Protein AF-A0AAN6S635-F1 (afdb_monomer_lite)

Secondary structure (DSSP, 8-state):
---PPP-------EEEEEETTEEEEEEPPTTSHHHHHHHHHHHHHHHHHTSHHHHHHHHHHHHHHHHHHTTTGGG----TTS------------HHHHHHHHHHHHHHHHS--HHHHHHHHHHHHHHHHHHHHHHHHHHHHHHHT-SS-PEEGGG--S-GGGS-B-TTSPBEE-HHHHHHHHHTSSEEEEE--TT-TTGGG---EEEEE-TTS-EEEPPHHHHHHHHHHHHTSPPP--TTSS-SS------------------

Radius of gyration: 24.34 Å; chains: 1; bounding box: 64×46×93 Å

Structure (mmCIF, N/CA/C/O backbone):
data_AF-A0AAN6S635-F1
#
_entry.id   AF-A0AAN6S635-F1
#
loop_
_atom_site.group_PDB
_atom_site.id
_atom_site.type_symbol
_atom_site.label_atom_id
_atom_site.label_alt_id
_atom_site.label_comp_id
_atom_site.label_asym_id
_atom_site.label_entity_id
_atom_site.label_seq_id
_atom_site.pdbx_PDB_ins_code
_atom_site.Cartn_x
_atom_site.Cartn_y
_atom_site.Cartn_z
_atom_site.occupancy
_atom_site.B_iso_or_equiv
_atom_site.auth_seq_id
_atom_site.auth_comp_id
_atom_site.auth_asym_id
_atom_site.auth_atom_id
_atom_site.pdbx_PDB_model_num
ATOM 1 N N . MET A 1 1 ? 42.269 -1.632 3.136 1.00 49.47 1 MET A N 1
ATOM 2 C CA . MET A 1 1 ? 40.878 -1.210 2.873 1.00 49.47 1 MET A CA 1
ATOM 3 C C . MET A 1 1 ? 40.157 -1.283 4.200 1.00 49.47 1 MET A C 1
ATOM 5 O O . MET A 1 1 ? 40.178 -2.349 4.794 1.00 49.47 1 MET A O 1
ATOM 9 N N . ALA A 1 2 ? 39.680 -0.157 4.728 1.00 52.22 2 ALA A N 1
ATOM 10 C CA . ALA A 1 2 ? 38.893 -0.162 5.958 1.00 52.22 2 ALA A CA 1
ATOM 11 C C . ALA A 1 2 ? 37.490 -0.691 5.633 1.00 52.22 2 ALA A C 1
ATOM 13 O O . ALA A 1 2 ? 36.913 -0.252 4.636 1.00 52.22 2 ALA A O 1
ATOM 14 N N . ASP A 1 3 ? 36.983 -1.625 6.440 1.00 64.88 3 ASP A N 1
ATOM 15 C CA . ASP A 1 3 ? 35.605 -2.111 6.356 1.00 64.88 3 ASP A CA 1
ATOM 16 C C . ASP A 1 3 ? 34.657 -0.922 6.530 1.00 64.88 3 ASP A C 1
ATOM 18 O O . ASP A 1 3 ? 34.514 -0.364 7.619 1.00 64.88 3 ASP A O 1
ATOM 22 N N . GLN A 1 4 ? 34.043 -0.492 5.430 1.00 56.53 4 GLN A N 1
ATOM 23 C CA . GLN A 1 4 ? 32.897 0.401 5.496 1.00 56.53 4 GLN A CA 1
ATOM 24 C C . GLN A 1 4 ? 31.772 -0.378 6.192 1.00 56.53 4 GLN A C 1
ATOM 26 O O . GLN A 1 4 ? 31.498 -1.512 5.787 1.00 56.53 4 GLN A O 1
ATOM 31 N N . PRO A 1 5 ? 31.139 0.176 7.241 1.00 58.59 5 PRO A N 1
ATOM 32 C CA . PRO A 1 5 ? 30.013 -0.488 7.874 1.00 58.59 5 PRO A CA 1
ATOM 33 C C . PRO A 1 5 ? 28.932 -0.757 6.817 1.00 58.59 5 PRO A C 1
ATOM 35 O O . PRO A 1 5 ? 28.751 0.066 5.911 1.00 58.59 5 PRO A O 1
ATOM 38 N N . PRO A 1 6 ? 28.223 -1.897 6.897 1.00 58.31 6 PRO A N 1
ATOM 39 C CA . PRO A 1 6 ? 27.146 -2.189 5.965 1.00 58.31 6 PRO A CA 1
ATOM 40 C C . PRO A 1 6 ? 26.155 -1.023 5.960 1.00 58.31 6 PRO A C 1
ATOM 42 O O . PRO A 1 6 ? 25.827 -0.471 7.011 1.00 58.31 6 PRO A O 1
ATOM 45 N N . CYS A 1 7 ? 25.700 -0.629 4.771 1.00 53.16 7 CYS A N 1
ATOM 46 C CA . CYS A 1 7 ? 24.654 0.373 4.635 1.00 53.16 7 CYS A CA 1
ATOM 47 C C . CYS A 1 7 ? 23.375 -0.197 5.262 1.00 53.16 7 CYS A C 1
ATOM 49 O O . CYS A 1 7 ? 22.729 -1.070 4.686 1.00 53.16 7 CYS A O 1
ATOM 51 N N . VAL A 1 8 ? 23.057 0.237 6.482 1.00 60.75 8 VAL A N 1
ATOM 52 C CA . VAL A 1 8 ? 21.830 -0.161 7.173 1.00 60.75 8 VAL A CA 1
ATOM 53 C C . VAL A 1 8 ? 20.724 0.786 6.732 1.00 60.75 8 VAL A C 1
ATOM 55 O O . VAL A 1 8 ? 20.832 2.000 6.916 1.00 60.75 8 VAL A O 1
ATOM 58 N N . LEU A 1 9 ? 19.650 0.233 6.168 1.00 63.16 9 LEU A N 1
ATOM 59 C CA . LEU A 1 9 ? 18.423 0.983 5.932 1.00 63.16 9 LEU A CA 1
ATOM 60 C C . LEU A 1 9 ? 17.855 1.412 7.291 1.00 63.16 9 LEU A C 1
ATOM 62 O O . LEU A 1 9 ? 17.362 0.587 8.057 1.00 63.16 9 LEU A O 1
ATOM 66 N N . SER A 1 10 ? 17.954 2.703 7.601 1.00 69.88 10 SER A N 1
ATOM 67 C CA . SER A 1 10 ? 17.335 3.287 8.788 1.00 69.88 10 SER A CA 1
ATOM 68 C C . SER A 1 10 ? 15.983 3.868 8.404 1.00 69.88 10 SER A C 1
ATOM 70 O O . SER A 1 10 ? 15.902 4.771 7.569 1.00 69.88 10 SER A O 1
ATOM 72 N N . LEU A 1 11 ? 14.920 3.349 9.010 1.00 73.50 11 LEU A N 1
ATOM 73 C CA . LEU A 1 11 ? 13.580 3.890 8.860 1.00 73.50 11 LEU A CA 1
ATOM 74 C C . LEU A 1 11 ? 13.283 4.832 10.030 1.00 73.50 11 LEU A C 1
ATOM 76 O O . LEU A 1 11 ? 13.241 4.412 11.186 1.00 73.50 11 LEU A O 1
ATOM 80 N N . GLN A 1 12 ? 13.011 6.097 9.718 1.00 84.62 12 GLN A N 1
ATOM 81 C CA . GLN A 1 12 ? 12.527 7.072 10.688 1.00 84.62 12 GLN A CA 1
ATOM 82 C C . GLN A 1 12 ? 11.070 7.420 10.390 1.00 84.62 12 GLN A C 1
ATOM 84 O O . GLN A 1 12 ? 10.751 7.900 9.304 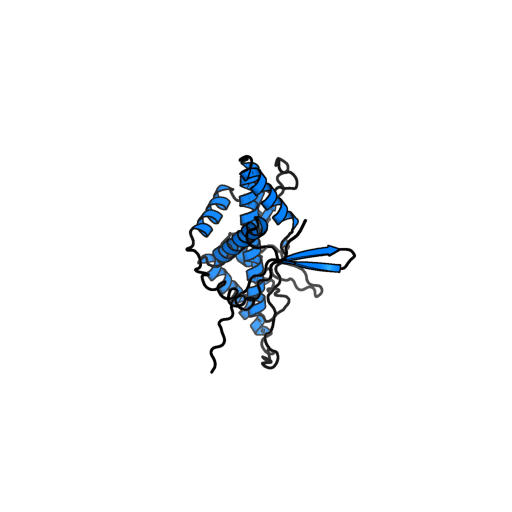1.00 84.62 12 GLN A O 1
ATOM 89 N N . LEU A 1 13 ? 10.192 7.210 11.372 1.00 85.25 13 LEU A N 1
ATOM 90 C CA . LEU A 1 13 ? 8.799 7.631 11.291 1.00 85.25 13 LEU A CA 1
ATOM 91 C C . LEU A 1 13 ? 8.637 9.014 11.923 1.00 85.25 13 LEU A C 1
ATOM 93 O O . LEU A 1 13 ? 8.965 9.208 13.096 1.00 85.25 13 LEU A O 1
ATOM 97 N N . SER A 1 14 ? 8.092 9.953 11.159 1.00 89.06 14 SER A N 1
ATOM 98 C CA . SER A 1 14 ? 7.836 11.320 11.604 1.00 89.06 14 SER A CA 1
ATOM 99 C C . SER A 1 14 ? 6.483 11.807 11.095 1.00 89.06 14 SER A C 1
ATOM 101 O O . SER A 1 14 ? 5.979 11.318 10.087 1.00 89.06 14 SER A O 1
ATOM 103 N N . GLU A 1 15 ? 5.912 12.785 11.785 1.00 88.12 15 GLU A N 1
ATOM 104 C CA . GLU A 1 15 ? 4.722 13.513 11.357 1.00 88.12 15 GLU A CA 1
ATOM 105 C C . GLU A 1 15 ? 5.096 14.902 10.878 1.00 88.12 15 GLU A C 1
ATOM 107 O O . GLU A 1 15 ? 5.871 15.599 11.535 1.00 88.12 15 GLU A O 1
ATOM 112 N N . GLU A 1 16 ? 4.499 15.297 9.762 1.00 88.44 16 GLU A N 1
ATOM 113 C CA . GLU A 1 16 ? 4.618 16.635 9.211 1.00 88.44 16 GLU A CA 1
ATOM 114 C C . GLU A 1 16 ? 3.381 17.462 9.580 1.00 88.44 16 GLU A C 1
ATOM 116 O O . GLU A 1 16 ? 2.249 17.036 9.356 1.00 88.44 16 GLU A O 1
ATOM 121 N N . HIS A 1 17 ? 3.603 18.643 10.153 1.00 87.44 17 HIS A N 1
ATOM 122 C CA . HIS A 1 17 ? 2.559 19.572 10.582 1.00 87.44 17 HIS A CA 1
ATOM 123 C C . HIS A 1 17 ? 2.813 20.940 9.954 1.00 87.44 17 HIS A C 1
ATOM 125 O O . HIS A 1 17 ? 3.899 21.490 10.128 1.00 87.44 17 HIS A O 1
ATOM 131 N N . THR A 1 18 ? 1.827 21.523 9.273 1.00 90.25 18 THR A N 1
ATOM 132 C CA . THR A 1 18 ? 1.936 22.888 8.732 1.00 90.25 18 THR A CA 1
ATOM 133 C C . THR A 1 18 ? 1.110 23.857 9.572 1.00 90.25 18 THR A C 1
ATOM 135 O O . THR A 1 18 ? -0.113 23.745 9.627 1.00 90.25 18 THR A O 1
ATOM 138 N N . ILE A 1 19 ? 1.773 24.819 10.216 1.00 91.56 19 ILE A N 1
ATOM 139 C CA . ILE A 1 19 ? 1.155 25.861 11.051 1.00 91.56 19 ILE A CA 1
ATOM 140 C C . ILE A 1 19 ? 1.646 27.211 10.533 1.00 91.56 19 ILE A C 1
ATOM 142 O O . ILE A 1 19 ? 2.851 27.423 10.425 1.00 91.56 19 ILE A O 1
ATOM 146 N N . ASP A 1 20 ? 0.723 28.099 10.157 1.00 93.50 20 ASP A N 1
ATOM 147 C CA . ASP A 1 20 ? 1.028 29.438 9.624 1.00 93.50 20 ASP A CA 1
ATOM 148 C C . ASP A 1 20 ? 2.025 29.434 8.445 1.00 93.50 20 ASP A C 1
ATOM 150 O O . ASP A 1 20 ? 2.885 30.302 8.309 1.00 93.50 20 ASP A O 1
ATOM 154 N N . GLY A 1 21 ? 1.926 28.417 7.581 1.00 91.75 21 GLY A N 1
ATOM 155 C CA . GLY A 1 21 ? 2.810 28.236 6.425 1.00 91.75 21 GLY A CA 1
ATOM 156 C C . GLY A 1 21 ? 4.202 27.683 6.758 1.00 91.75 21 GLY A C 1
ATOM 157 O O . GLY A 1 21 ? 5.014 27.522 5.850 1.00 91.75 21 GLY A O 1
ATOM 158 N N . GLN A 1 22 ? 4.485 27.364 8.024 1.00 90.50 22 GLN A N 1
ATOM 159 C CA . GLN A 1 22 ? 5.715 26.695 8.445 1.00 90.50 22 GLN A CA 1
ATOM 160 C C . GLN A 1 22 ? 5.480 25.206 8.682 1.00 90.50 22 GLN A C 1
ATOM 162 O O . GLN A 1 22 ? 4.547 24.818 9.385 1.00 90.50 22 GLN A O 1
ATOM 167 N N . THR A 1 23 ? 6.362 24.381 8.120 1.00 89.56 23 THR A N 1
ATOM 168 C CA . THR A 1 23 ? 6.341 22.927 8.278 1.00 89.56 23 THR A CA 1
ATOM 169 C C . THR A 1 23 ? 7.234 22.484 9.435 1.00 89.56 23 THR A C 1
ATOM 171 O O . THR A 1 23 ? 8.425 22.793 9.472 1.00 89.56 23 THR A O 1
ATOM 174 N N . TRP A 1 24 ? 6.665 21.694 10.339 1.00 90.81 24 TRP A N 1
ATOM 175 C CA . TRP A 1 24 ? 7.324 21.081 11.486 1.00 90.81 24 TRP A CA 1
ATOM 176 C C . TRP A 1 24 ? 7.323 19.565 11.330 1.00 90.81 24 TRP A C 1
ATOM 178 O O . TRP A 1 24 ? 6.300 18.981 10.984 1.00 90.81 24 TRP A O 1
ATOM 188 N N . VAL A 1 25 ? 8.454 18.923 11.625 1.00 88.88 25 VAL A N 1
ATOM 189 C CA . VAL A 1 25 ? 8.591 17.463 11.567 1.00 88.88 25 VAL A CA 1
ATOM 190 C C . VAL A 1 25 ? 8.846 16.931 12.970 1.00 88.88 25 VAL A C 1
ATOM 192 O O . VAL A 1 25 ? 9.868 17.248 13.578 1.00 88.88 25 VAL A O 1
ATOM 195 N N . THR A 1 26 ? 7.926 16.116 13.484 1.00 91.50 26 THR A N 1
ATOM 196 C CA . THR A 1 26 ? 8.028 15.531 14.829 1.00 91.50 26 THR A CA 1
ATOM 197 C C . THR A 1 26 ? 8.194 14.017 14.730 1.00 91.50 26 THR A C 1
ATOM 199 O O . THR A 1 26 ? 7.338 13.366 14.132 1.00 91.50 26 THR A O 1
ATOM 202 N N . PRO A 1 27 ? 9.249 13.415 15.312 1.00 92.00 27 PRO A N 1
ATOM 203 C CA . PRO A 1 27 ? 9.388 11.963 15.341 1.00 92.00 27 PRO A CA 1
ATOM 204 C C . PRO A 1 27 ? 8.197 11.300 16.037 1.00 92.00 27 PRO A C 1
ATOM 206 O O . PRO A 1 27 ? 7.799 11.706 17.133 1.00 92.00 27 PRO A O 1
ATOM 209 N N . VAL A 1 28 ? 7.654 10.239 15.442 1.00 89.56 28 VAL A N 1
ATOM 210 C CA . VAL A 1 28 ? 6.610 9.444 16.093 1.00 89.56 28 VAL A CA 1
ATOM 211 C C . VAL A 1 28 ? 7.249 8.631 17.210 1.00 89.56 28 VAL A C 1
ATOM 213 O O . VAL A 1 28 ? 8.162 7.834 16.992 1.00 89.56 28 VAL A O 1
ATOM 216 N N . LYS A 1 29 ? 6.754 8.819 18.435 1.00 91.81 29 LYS A N 1
ATOM 217 C CA . LYS A 1 29 ? 7.289 8.140 19.614 1.00 91.81 29 LYS A CA 1
ATOM 218 C C . LYS A 1 29 ? 7.114 6.621 19.501 1.00 91.81 29 LYS A C 1
ATOM 220 O O . LYS A 1 29 ? 5.991 6.125 19.353 1.00 91.81 29 LYS A O 1
ATOM 225 N N . ALA A 1 30 ? 8.222 5.893 19.648 1.00 90.00 30 ALA A N 1
ATOM 226 C CA . ALA A 1 30 ? 8.229 4.437 19.719 1.00 90.00 30 ALA A CA 1
ATOM 227 C C . ALA A 1 30 ? 7.299 3.921 20.835 1.00 90.00 30 ALA A C 1
ATOM 229 O O . ALA A 1 30 ? 7.190 4.524 21.905 1.00 90.00 30 ALA A O 1
ATOM 230 N N . GLY A 1 31 ? 6.613 2.807 20.570 1.00 88.94 31 GLY A N 1
ATOM 231 C CA . GLY A 1 31 ? 5.676 2.174 21.509 1.00 88.94 31 GLY A CA 1
ATOM 232 C C . GLY A 1 31 ? 4.264 2.773 21.545 1.00 88.94 31 GLY A C 1
ATOM 233 O O . GLY A 1 31 ? 3.414 2.258 22.263 1.00 88.94 31 GLY A O 1
ATOM 234 N N . THR A 1 32 ? 3.975 3.827 20.776 1.00 91.50 32 THR A N 1
ATOM 235 C CA . THR A 1 32 ? 2.592 4.298 20.576 1.00 91.50 32 THR A CA 1
ATOM 236 C C . THR A 1 32 ? 1.830 3.371 19.619 1.00 91.50 32 THR A C 1
ATOM 238 O O . THR A 1 32 ? 2.445 2.765 18.741 1.00 91.50 32 THR A O 1
ATOM 241 N N . SER A 1 33 ? 0.493 3.290 19.718 1.00 89.62 33 SER A N 1
ATOM 242 C CA . SER A 1 33 ? -0.325 2.499 18.772 1.00 89.62 33 SER A CA 1
ATOM 243 C C . SER A 1 33 ? -0.096 2.917 17.319 1.00 89.62 33 SER A C 1
ATOM 245 O O . SER A 1 33 ? -0.057 2.074 16.430 1.00 89.62 33 SER A O 1
ATOM 247 N N . LYS A 1 34 ? 0.131 4.216 17.089 1.00 90.94 34 LYS A N 1
ATOM 248 C CA . LYS A 1 34 ? 0.505 4.764 15.783 1.00 90.94 34 LYS A CA 1
ATOM 249 C C . LYS A 1 34 ? 1.801 4.159 15.263 1.00 90.94 34 LYS A C 1
ATOM 251 O O . LYS A 1 34 ? 1.822 3.613 14.165 1.00 90.94 34 LYS A O 1
ATOM 256 N N . TYR A 1 35 ? 2.859 4.225 16.072 1.00 91.25 35 TYR A N 1
ATOM 257 C CA . TYR A 1 35 ? 4.149 3.641 15.729 1.00 91.25 35 TYR A CA 1
ATOM 258 C C . TYR A 1 35 ? 4.019 2.147 15.432 1.00 91.25 35 TYR A C 1
ATOM 260 O O . TYR A 1 35 ? 4.520 1.682 14.418 1.00 91.25 35 TYR A O 1
ATOM 268 N N . GLN A 1 36 ? 3.324 1.403 16.293 1.00 91.25 36 GLN A N 1
ATOM 269 C CA . GLN A 1 36 ? 3.149 -0.041 16.139 1.00 91.25 36 GLN A CA 1
ATOM 270 C C . GLN A 1 36 ? 2.378 -0.395 14.865 1.00 91.25 36 GLN A C 1
ATOM 272 O O . GLN A 1 36 ? 2.821 -1.270 14.127 1.00 91.25 36 GLN A O 1
ATOM 277 N N . GLY A 1 37 ? 1.277 0.305 14.573 1.00 89.94 37 GLY A N 1
ATOM 278 C CA . GLY A 1 37 ? 0.488 0.076 13.363 1.00 89.94 37 GLY A CA 1
ATOM 279 C C . GLY A 1 37 ? 1.287 0.343 12.086 1.00 89.94 37 GLY A C 1
ATOM 280 O O . GLY A 1 37 ? 1.296 -0.487 11.180 1.00 89.94 37 GLY A O 1
ATOM 281 N N . VAL A 1 38 ? 2.023 1.460 12.032 1.00 90.19 38 VAL A N 1
ATOM 282 C CA . VAL A 1 38 ? 2.864 1.788 10.870 1.00 90.19 38 VAL A CA 1
ATOM 283 C C . VAL A 1 38 ? 4.053 0.831 10.752 1.00 90.19 38 VAL A C 1
ATOM 285 O O . VAL A 1 38 ? 4.316 0.322 9.667 1.00 90.19 38 VAL A O 1
ATOM 288 N N . ALA A 1 39 ? 4.746 0.523 11.851 1.00 91.00 39 ALA A N 1
ATOM 289 C CA . ALA A 1 39 ? 5.860 -0.425 11.845 1.00 91.00 39 ALA A CA 1
ATOM 290 C C . ALA A 1 39 ? 5.419 -1.825 11.388 1.00 91.00 39 ALA A C 1
ATOM 292 O O . ALA A 1 39 ? 6.122 -2.472 10.614 1.00 91.00 39 ALA A O 1
ATOM 293 N N . TYR A 1 40 ? 4.236 -2.274 11.815 1.00 91.88 40 TYR A N 1
ATOM 294 C CA . TYR A 1 40 ? 3.651 -3.535 11.368 1.00 91.88 40 TYR A CA 1
ATOM 295 C C . TYR A 1 40 ? 3.341 -3.526 9.868 1.00 91.88 40 TYR A C 1
ATOM 297 O O . TYR A 1 40 ? 3.682 -4.480 9.165 1.00 91.88 40 TYR A O 1
ATOM 305 N N . ALA A 1 41 ? 2.739 -2.445 9.360 1.00 92.12 41 ALA A N 1
ATOM 306 C CA . ALA A 1 41 ? 2.471 -2.299 7.933 1.00 92.12 41 ALA A CA 1
ATOM 307 C C . ALA A 1 41 ? 3.770 -2.311 7.111 1.00 92.12 41 ALA A C 1
ATOM 309 O O . ALA A 1 41 ? 3.818 -2.951 6.066 1.00 92.12 41 ALA A O 1
ATOM 310 N N . ILE A 1 42 ? 4.842 -1.686 7.613 1.00 91.19 42 ILE A N 1
ATOM 311 C CA . ILE A 1 42 ? 6.161 -1.699 6.965 1.00 91.19 42 ILE A CA 1
ATOM 312 C C . ILE A 1 42 ? 6.749 -3.098 6.947 1.00 91.19 42 ILE A C 1
ATOM 314 O O . ILE A 1 42 ? 7.109 -3.582 5.877 1.00 91.19 42 ILE A O 1
ATOM 318 N N . LYS A 1 43 ? 6.779 -3.784 8.094 1.00 92.44 43 LYS A N 1
ATOM 319 C CA . LYS A 1 43 ? 7.231 -5.177 8.160 1.00 92.44 43 LYS A CA 1
ATOM 320 C C . LYS A 1 43 ? 6.452 -6.053 7.173 1.00 92.44 43 LYS A C 1
ATOM 322 O O . LYS A 1 43 ? 7.049 -6.847 6.456 1.00 92.44 43 LYS A O 1
ATOM 327 N N . THR A 1 44 ? 5.133 -5.892 7.116 1.00 93.06 44 THR A N 1
ATOM 328 C CA . THR A 1 44 ? 4.269 -6.673 6.222 1.00 93.06 44 THR A CA 1
ATOM 329 C C . THR A 1 44 ? 4.506 -6.328 4.753 1.00 93.06 44 THR A C 1
ATOM 331 O O . THR A 1 44 ? 4.603 -7.234 3.934 1.00 93.06 44 THR A O 1
ATOM 334 N N . GLY A 1 45 ? 4.656 -5.049 4.404 1.00 93.38 45 GLY A N 1
ATOM 335 C CA . GLY A 1 45 ? 4.980 -4.624 3.040 1.00 93.38 45 GLY A CA 1
ATOM 336 C C . GLY A 1 45 ? 6.320 -5.185 2.565 1.00 93.38 45 GLY A C 1
ATOM 337 O O . GLY A 1 45 ? 6.403 -5.740 1.474 1.00 93.38 45 GLY A O 1
ATOM 338 N N . LEU A 1 46 ? 7.352 -5.141 3.413 1.00 92.81 46 LEU A N 1
ATOM 339 C CA . LEU A 1 46 ? 8.649 -5.758 3.117 1.00 92.81 46 LEU A CA 1
ATOM 340 C C . LEU A 1 46 ? 8.530 -7.281 2.963 1.00 92.81 46 LEU A C 1
ATOM 342 O O . LEU A 1 46 ? 9.030 -7.838 1.991 1.00 92.81 46 LEU A O 1
ATOM 346 N N . ALA A 1 47 ? 7.779 -7.945 3.843 1.00 93.06 47 ALA A N 1
ATOM 347 C CA . ALA A 1 47 ? 7.505 -9.375 3.728 1.00 93.06 47 ALA A CA 1
ATOM 348 C C . ALA A 1 47 ? 6.807 -9.745 2.404 1.00 93.06 47 ALA A C 1
ATOM 350 O O . ALA A 1 47 ? 7.110 -10.783 1.815 1.00 93.06 47 ALA A O 1
ATOM 351 N N . LEU A 1 48 ? 5.898 -8.899 1.900 1.00 93.94 48 LEU A N 1
ATOM 352 C CA . LEU A 1 48 ? 5.274 -9.103 0.589 1.00 93.94 48 LEU A CA 1
ATOM 353 C C . LEU A 1 48 ? 6.311 -9.059 -0.541 1.00 93.94 48 LEU A C 1
ATOM 355 O O . LEU A 1 48 ? 6.218 -9.863 -1.473 1.00 93.94 48 LEU A O 1
ATOM 359 N N . LEU A 1 49 ? 7.308 -8.173 -0.457 1.00 93.44 49 LEU A N 1
ATOM 360 C CA . LEU A 1 49 ? 8.397 -8.067 -1.438 1.00 93.44 49 LEU A CA 1
ATOM 361 C C . LEU A 1 49 ? 9.358 -9.261 -1.403 1.00 93.44 49 LEU A C 1
ATOM 363 O O . LEU A 1 49 ? 9.940 -9.612 -2.427 1.00 93.44 49 LEU A O 1
ATOM 367 N N . GLU A 1 50 ? 9.495 -9.914 -0.253 1.00 93.88 50 GLU A N 1
ATOM 368 C CA . GLU A 1 50 ? 10.390 -11.061 -0.059 1.00 93.88 50 GLU A CA 1
ATOM 369 C C . GLU A 1 50 ? 9.795 -12.396 -0.532 1.00 93.88 50 GLU A C 1
ATOM 371 O O . GLU A 1 50 ? 10.486 -13.418 -0.560 1.00 93.88 50 GLU A O 1
ATOM 376 N N . THR A 1 51 ? 8.524 -12.423 -0.945 1.00 92.81 51 THR A N 1
ATOM 377 C CA . THR A 1 51 ? 7.929 -13.640 -1.513 1.00 92.81 51 THR A CA 1
ATOM 378 C C . THR A 1 51 ? 8.628 -14.042 -2.823 1.00 92.81 51 THR A C 1
ATOM 380 O O . THR A 1 51 ? 9.058 -13.173 -3.586 1.00 92.81 51 THR A O 1
ATOM 383 N N . PRO A 1 52 ? 8.701 -15.346 -3.168 1.00 95.19 52 PRO A N 1
ATOM 384 C CA . PRO A 1 52 ? 9.315 -15.783 -4.424 1.00 95.19 52 PRO A CA 1
ATOM 385 C C . PRO A 1 52 ? 8.715 -15.114 -5.670 1.00 95.19 52 PRO A C 1
ATOM 387 O O . PRO A 1 52 ? 9.452 -14.748 -6.584 1.00 95.19 52 PRO A O 1
ATOM 390 N N . ALA A 1 53 ? 7.392 -14.915 -5.685 1.00 93.19 53 ALA A N 1
ATOM 391 C CA . ALA A 1 53 ? 6.693 -14.228 -6.769 1.00 93.19 53 ALA A CA 1
ATOM 392 C C . ALA A 1 53 ? 7.111 -12.753 -6.873 1.00 93.19 53 ALA A C 1
ATOM 394 O O . ALA A 1 53 ? 7.404 -12.282 -7.971 1.00 93.19 53 ALA A O 1
ATOM 395 N N . SER A 1 54 ? 7.206 -12.040 -5.745 1.00 93.94 54 SER A N 1
ATOM 396 C CA . SER A 1 54 ? 7.683 -10.653 -5.723 1.00 93.94 54 SER A CA 1
ATOM 397 C C . SER A 1 54 ? 9.139 -10.518 -6.136 1.00 93.94 54 SER A C 1
ATOM 399 O O . SER A 1 54 ? 9.454 -9.637 -6.931 1.00 93.94 54 SER A O 1
ATOM 401 N N . ILE A 1 55 ? 10.027 -11.395 -5.662 1.00 94.38 55 ILE A N 1
ATOM 402 C CA . ILE A 1 55 ? 11.439 -11.391 -6.067 1.00 94.38 55 ILE A CA 1
ATOM 403 C C . ILE A 1 55 ? 11.559 -11.554 -7.584 1.00 94.38 55 ILE A C 1
ATOM 405 O O . ILE A 1 55 ? 12.328 -10.839 -8.227 1.00 94.38 55 ILE A O 1
ATOM 409 N N . GLU A 1 56 ? 10.795 -12.477 -8.167 1.00 93.81 56 GLU A N 1
ATOM 410 C CA . GLU A 1 56 ? 10.786 -12.683 -9.613 1.00 93.81 56 GLU A CA 1
ATOM 411 C C . GLU A 1 56 ? 10.203 -11.475 -10.361 1.00 93.81 56 GLU A C 1
ATOM 413 O O . GLU A 1 56 ? 10.803 -10.997 -11.324 1.00 93.81 56 GLU A O 1
ATOM 418 N N . ALA A 1 57 ? 9.097 -10.903 -9.877 1.00 92.50 57 ALA A N 1
ATOM 419 C CA . ALA A 1 57 ? 8.517 -9.691 -10.448 1.00 92.50 57 ALA A CA 1
ATOM 420 C C . ALA A 1 57 ? 9.508 -8.513 -10.427 1.00 92.50 57 ALA A C 1
ATOM 422 O O . ALA A 1 57 ? 9.701 -7.860 -11.452 1.00 92.50 57 ALA A O 1
ATOM 423 N N . MET A 1 58 ? 10.189 -8.277 -9.300 1.00 93.31 58 MET A N 1
ATOM 424 C CA . MET A 1 58 ? 11.204 -7.225 -9.161 1.00 93.31 58 MET A CA 1
ATOM 425 C C . MET A 1 58 ? 12.375 -7.427 -10.127 1.00 93.31 58 MET A C 1
ATOM 427 O O . MET A 1 58 ? 12.806 -6.470 -10.770 1.00 93.31 58 MET A O 1
ATOM 431 N N . LYS A 1 59 ? 12.869 -8.664 -10.286 1.00 91.50 59 LYS A N 1
ATOM 432 C CA . LYS A 1 59 ? 13.925 -8.979 -11.265 1.00 91.50 59 LYS A CA 1
ATOM 433 C C . LYS A 1 59 ? 13.496 -8.627 -12.679 1.00 91.50 59 LYS A C 1
ATOM 435 O O . LYS A 1 59 ? 14.254 -7.980 -13.395 1.00 91.50 59 LYS A O 1
ATOM 440 N N . GLN A 1 60 ? 12.295 -9.035 -13.074 1.00 90.31 60 GLN A N 1
ATOM 441 C CA . GLN A 1 60 ? 11.796 -8.784 -14.420 1.00 90.31 60 GLN A CA 1
ATOM 442 C C . GLN A 1 60 ? 11.555 -7.287 -14.668 1.00 90.31 60 GLN A C 1
ATOM 444 O O . GLN A 1 60 ? 11.917 -6.790 -15.731 1.00 90.31 60 GLN A O 1
ATOM 449 N N . ILE A 1 61 ? 11.006 -6.556 -13.688 1.00 89.56 61 ILE A N 1
ATOM 450 C CA . ILE A 1 61 ? 10.867 -5.090 -13.747 1.00 89.56 61 ILE A CA 1
ATOM 451 C C . ILE A 1 61 ? 12.247 -4.443 -13.908 1.00 89.56 61 ILE A C 1
ATOM 453 O O . ILE A 1 61 ? 12.446 -3.640 -14.816 1.00 89.56 61 ILE A O 1
ATOM 457 N N . GLY A 1 62 ? 13.226 -4.834 -13.087 1.00 89.38 62 GLY A N 1
ATOM 458 C CA . GLY A 1 62 ? 14.586 -4.300 -13.151 1.00 89.38 62 GLY A CA 1
ATOM 459 C C . GLY A 1 62 ? 15.281 -4.588 -14.484 1.00 89.38 62 GLY A C 1
ATOM 460 O O . GLY A 1 62 ? 15.844 -3.683 -15.095 1.00 89.38 62 GLY A O 1
ATOM 461 N N . GLN A 1 63 ? 15.196 -5.824 -14.983 1.00 89.75 63 GLN A N 1
ATOM 462 C CA . GLN A 1 63 ? 15.718 -6.202 -16.302 1.00 89.75 63 GLN A CA 1
ATOM 463 C C . GLN A 1 63 ? 15.091 -5.369 -17.412 1.00 89.75 63 GLN A C 1
ATOM 465 O O . GLN A 1 63 ? 15.796 -4.902 -18.308 1.00 89.75 63 GLN A O 1
ATOM 470 N N . GLN A 1 64 ? 13.777 -5.162 -17.335 1.00 87.31 64 GLN A N 1
ATOM 471 C CA . GLN A 1 64 ? 13.071 -4.365 -18.310 1.00 87.31 64 G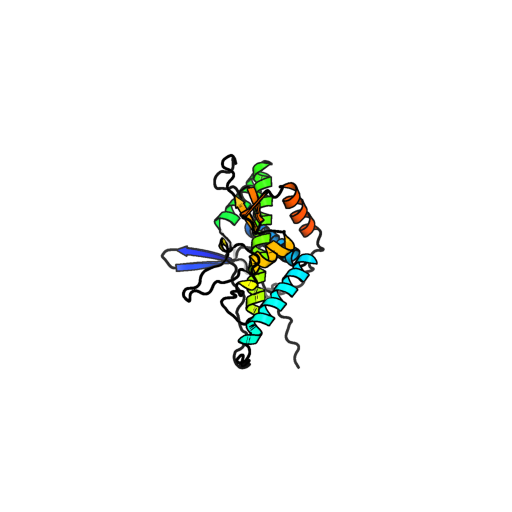LN A CA 1
ATOM 472 C C . GLN A 1 64 ? 13.572 -2.920 -18.274 1.00 87.31 64 GLN A C 1
ATOM 474 O O . GLN A 1 64 ? 14.121 -2.477 -19.279 1.00 87.31 64 GLN A O 1
ATOM 479 N N . VAL A 1 65 ? 13.530 -2.251 -17.116 1.00 86.38 65 VAL A N 1
ATOM 480 C CA . VAL A 1 65 ? 14.045 -0.883 -16.907 1.00 86.38 65 VAL A CA 1
ATOM 481 C C . VAL A 1 65 ? 15.469 -0.717 -17.445 1.00 86.38 65 VAL A C 1
ATOM 483 O O . VAL A 1 65 ? 15.749 0.254 -18.150 1.00 86.38 65 VAL A O 1
ATOM 486 N N . LEU A 1 66 ? 16.367 -1.664 -17.162 1.00 85.44 66 LEU A N 1
ATOM 487 C CA . LEU A 1 66 ? 17.748 -1.622 -17.647 1.00 85.44 66 LEU A CA 1
ATOM 488 C C . LEU A 1 66 ? 17.833 -1.763 -19.171 1.00 85.44 66 LEU A C 1
ATOM 490 O O . LEU A 1 66 ? 18.581 -1.024 -19.807 1.00 85.44 66 LEU A O 1
ATOM 494 N N . SER A 1 67 ? 17.053 -2.665 -19.773 1.00 83.75 67 SER A N 1
ATOM 495 C CA . SER A 1 67 ? 17.031 -2.854 -21.231 1.00 83.75 67 SER A CA 1
ATOM 496 C C . SER A 1 67 ? 16.543 -1.613 -21.985 1.00 83.75 67 SER A C 1
ATOM 498 O O . SER A 1 67 ? 16.956 -1.368 -23.117 1.00 83.75 67 SER A O 1
ATOM 500 N N . GLU A 1 68 ? 15.686 -0.807 -21.357 1.00 78.12 68 GLU A N 1
ATOM 501 C CA . GLU A 1 68 ? 15.141 0.411 -21.955 1.00 78.12 68 GLU A CA 1
ATOM 502 C C . GLU A 1 68 ? 16.080 1.591 -21.817 1.00 78.12 68 GLU A C 1
ATOM 504 O O . GLU A 1 68 ? 16.315 2.319 -22.779 1.00 78.12 68 GLU A O 1
ATOM 509 N N . ASN A 1 69 ? 16.660 1.737 -20.628 1.00 71.25 69 ASN A N 1
ATOM 510 C CA . ASN A 1 69 ? 17.608 2.799 -20.344 1.00 71.25 69 ASN A CA 1
ATOM 511 C C . ASN A 1 69 ? 18.971 2.557 -21.002 1.00 71.25 69 ASN A C 1
ATOM 513 O O . ASN A 1 69 ? 19.725 3.508 -21.188 1.00 71.25 69 ASN A O 1
ATOM 517 N N . CYS A 1 70 ? 19.285 1.328 -21.432 1.00 55.72 70 CYS A N 1
ATOM 518 C CA . CYS A 1 70 ? 20.517 1.021 -22.165 1.00 55.72 70 CYS A CA 1
ATOM 519 C C . CYS A 1 70 ? 20.653 1.827 -23.476 1.00 55.72 70 CYS A C 1
ATOM 521 O O . CYS A 1 70 ? 21.769 2.130 -23.888 1.00 55.72 70 CYS A O 1
ATOM 523 N N . LEU A 1 71 ? 19.544 2.281 -24.078 1.00 50.25 71 LEU A N 1
ATOM 524 C CA . LEU A 1 71 ? 19.574 3.179 -25.244 1.00 50.25 71 LEU A CA 1
ATOM 525 C C . LEU A 1 71 ? 20.006 4.620 -24.902 1.00 50.25 71 LEU A C 1
ATOM 527 O O . LEU A 1 71 ? 20.473 5.338 -25.781 1.00 50.25 71 LEU A O 1
ATOM 531 N N . ILE A 1 72 ? 19.898 5.033 -23.635 1.00 50.41 72 ILE A N 1
ATOM 532 C CA . ILE A 1 72 ? 20.306 6.356 -23.121 1.00 50.41 72 ILE A CA 1
ATOM 533 C C . ILE A 1 72 ? 21.650 6.259 -22.363 1.00 50.41 72 ILE A C 1
ATOM 535 O O . ILE A 1 72 ? 22.356 7.249 -22.174 1.00 50.41 72 ILE A O 1
ATOM 539 N N . ALA A 1 73 ? 22.069 5.045 -21.991 1.00 43.22 73 ALA A N 1
ATOM 540 C CA . ALA A 1 73 ? 23.219 4.772 -21.130 1.00 43.22 73 ALA A CA 1
ATOM 541 C C . ALA A 1 73 ? 24.612 5.032 -21.744 1.00 43.22 73 ALA A C 1
ATOM 543 O O . ALA A 1 73 ? 25.623 4.730 -21.111 1.00 43.22 73 ALA A O 1
ATOM 544 N N . HIS A 1 74 ? 24.710 5.651 -22.925 1.00 42.16 74 HIS A N 1
ATOM 545 C CA . HIS A 1 74 ? 25.992 6.132 -23.456 1.00 42.16 74 HIS A CA 1
ATOM 546 C C . HIS A 1 74 ? 26.523 7.391 -22.747 1.00 42.16 74 HIS A C 1
ATOM 548 O O . HIS A 1 74 ? 27.611 7.867 -23.074 1.00 42.16 74 HIS A O 1
ATOM 554 N N . THR A 1 75 ? 25.812 7.945 -21.760 1.00 41.09 75 THR A N 1
ATOM 555 C CA . THR A 1 75 ? 26.295 9.109 -20.997 1.00 41.09 75 THR A CA 1
ATOM 556 C C . THR A 1 75 ? 25.926 9.032 -19.515 1.00 41.09 75 THR A C 1
ATOM 558 O O . THR A 1 75 ? 25.375 9.968 -18.952 1.00 41.09 75 THR A O 1
ATOM 561 N N . PHE A 1 76 ? 26.278 7.935 -18.843 1.00 40.19 76 PHE A N 1
ATOM 562 C CA . PHE A 1 76 ? 26.454 7.963 -17.387 1.00 40.19 76 PHE A CA 1
ATOM 563 C C . PHE A 1 76 ? 27.948 7.986 -17.078 1.00 40.19 76 PHE A C 1
ATOM 565 O O . PHE A 1 76 ? 28.592 6.955 -16.894 1.00 40.19 76 PHE A O 1
ATOM 572 N N . VAL A 1 77 ? 28.523 9.191 -17.053 1.00 41.00 77 VAL A N 1
ATOM 573 C CA . VAL A 1 77 ? 29.807 9.397 -16.380 1.00 41.00 77 VAL A CA 1
ATOM 574 C C . VAL A 1 77 ? 29.520 9.281 -14.890 1.00 41.00 77 VAL A C 1
ATOM 576 O O . VAL A 1 77 ? 28.884 10.150 -14.298 1.00 41.00 77 VAL A O 1
ATOM 579 N N . TYR A 1 78 ? 29.954 8.167 -14.309 1.00 38.84 78 TYR A N 1
ATOM 580 C CA . TYR A 1 78 ? 29.969 7.945 -12.870 1.00 38.84 78 TYR A CA 1
ATOM 581 C C . TYR A 1 78 ? 30.937 8.966 -12.247 1.00 38.84 78 TYR A C 1
ATOM 583 O O . TYR A 1 78 ? 32.150 8.755 -12.203 1.00 38.84 78 TYR A O 1
ATOM 591 N N . ASP A 1 79 ? 30.422 10.126 -11.840 1.00 39.72 79 ASP A N 1
ATOM 592 C CA . ASP A 1 79 ? 31.202 11.123 -11.113 1.00 39.72 79 ASP A CA 1
ATOM 593 C C . ASP A 1 79 ? 31.369 10.666 -9.655 1.00 39.72 79 ASP A C 1
ATOM 595 O O . ASP A 1 79 ? 30.562 10.973 -8.780 1.00 39.72 79 ASP A O 1
ATOM 599 N N . ASN A 1 80 ? 32.448 9.920 -9.404 1.00 41.44 80 ASN A N 1
ATOM 600 C CA . ASN A 1 80 ? 32.878 9.469 -8.075 1.00 41.44 80 ASN A CA 1
ATOM 601 C C . ASN A 1 80 ? 33.255 10.618 -7.112 1.00 41.44 80 ASN A C 1
ATOM 603 O O . ASN A 1 80 ? 33.682 10.341 -5.992 1.00 41.44 80 ASN A O 1
ATOM 607 N N . SER A 1 81 ? 33.147 11.893 -7.514 1.00 39.16 81 SER A N 1
ATOM 608 C CA . SER A 1 81 ? 33.487 13.038 -6.658 1.00 39.16 81 SER A CA 1
ATOM 609 C C . SER A 1 81 ? 32.306 13.624 -5.879 1.00 39.16 81 SER A C 1
ATOM 611 O O . SER A 1 81 ? 32.519 14.447 -4.987 1.00 39.16 81 SER A O 1
ATOM 613 N N . ARG A 1 82 ? 31.070 13.174 -6.138 1.00 38.97 82 ARG A N 1
ATOM 614 C CA . ARG A 1 82 ? 29.921 13.485 -5.278 1.00 38.97 82 ARG A CA 1
ATOM 615 C C . ARG A 1 82 ? 29.672 12.303 -4.358 1.00 38.97 82 ARG A C 1
ATOM 617 O O . ARG A 1 82 ? 29.199 11.260 -4.802 1.00 38.97 82 ARG A O 1
ATOM 624 N N . SER A 1 83 ? 30.016 12.471 -3.081 1.00 38.66 83 SER A N 1
ATOM 625 C CA . SER A 1 83 ? 29.598 11.560 -2.021 1.00 38.66 83 SER A CA 1
ATOM 626 C C . SER A 1 83 ? 28.117 11.235 -2.218 1.00 38.66 83 SER A C 1
ATOM 628 O O . SER A 1 83 ? 27.279 12.125 -2.368 1.00 38.66 83 SER A O 1
ATOM 630 N N . MET A 1 84 ? 27.801 9.943 -2.274 1.00 40.34 84 MET A N 1
ATOM 631 C CA . MET A 1 84 ? 26.444 9.398 -2.363 1.00 40.34 84 MET A CA 1
ATOM 632 C C . MET A 1 84 ? 25.726 9.571 -1.011 1.00 40.34 84 MET A C 1
ATOM 634 O O . MET A 1 84 ? 25.176 8.642 -0.431 1.00 40.34 84 MET A O 1
ATOM 638 N N . GLU A 1 85 ? 25.821 10.776 -0.462 1.00 40.59 85 GLU A N 1
ATOM 639 C CA . GLU A 1 85 ? 25.221 11.229 0.773 1.00 40.59 85 GLU A CA 1
ATOM 640 C C . GLU A 1 85 ? 23.771 11.626 0.466 1.00 40.59 85 GLU A C 1
ATOM 642 O O . GLU A 1 85 ? 23.499 12.619 -0.205 1.00 40.59 85 GLU A O 1
ATOM 647 N N . PHE A 1 86 ? 22.844 10.818 0.982 1.00 41.97 86 PHE A N 1
ATOM 648 C CA . PHE A 1 86 ? 21.434 11.148 1.208 1.00 41.97 86 PHE A CA 1
ATOM 649 C C . PHE A 1 86 ? 20.532 11.346 -0.018 1.00 41.97 86 PHE A C 1
ATOM 651 O O . PHE A 1 86 ? 20.076 12.449 -0.302 1.00 41.97 86 PHE A O 1
ATOM 658 N N . TRP A 1 87 ? 20.091 10.241 -0.619 1.00 47.16 87 TRP A N 1
ATOM 659 C CA . TRP A 1 87 ? 18.734 10.182 -1.182 1.00 47.16 87 TRP A CA 1
ATOM 660 C C . TRP A 1 87 ? 18.007 8.966 -0.615 1.00 47.16 87 TRP A C 1
ATOM 662 O O . TRP A 1 87 ? 17.662 8.032 -1.330 1.00 47.16 87 TRP A O 1
ATOM 672 N N . ALA A 1 88 ? 17.801 8.961 0.705 1.00 55.91 88 ALA A N 1
ATOM 673 C CA . ALA A 1 88 ? 16.751 8.130 1.278 1.00 55.91 88 ALA A CA 1
ATOM 674 C C . ALA A 1 88 ? 15.428 8.665 0.712 1.00 55.91 88 ALA A C 1
ATOM 676 O O . ALA A 1 88 ? 15.068 9.815 0.981 1.00 55.91 88 ALA A O 1
ATOM 677 N N . GLY A 1 89 ? 14.764 7.888 -0.145 1.00 69.12 89 GLY A N 1
ATOM 678 C CA . GLY A 1 89 ? 13.446 8.248 -0.659 1.00 69.12 89 GLY A CA 1
ATOM 679 C C . GLY A 1 89 ? 12.502 8.583 0.499 1.00 69.12 89 GLY A C 1
ATOM 680 O O . GLY A 1 89 ? 12.571 7.966 1.564 1.00 69.12 89 GLY A O 1
ATOM 681 N N . ARG A 1 90 ? 11.652 9.602 0.328 1.00 80.31 90 ARG A N 1
ATOM 682 C CA . ARG A 1 90 ? 10.641 9.955 1.331 1.00 80.31 90 ARG A CA 1
ATOM 683 C C . ARG A 1 90 ? 9.326 9.302 0.955 1.00 80.31 90 ARG A C 1
ATOM 685 O O . ARG A 1 90 ? 8.788 9.579 -0.109 1.00 80.31 90 ARG A O 1
ATOM 692 N N . LEU A 1 91 ? 8.819 8.465 1.851 1.00 84.44 91 LEU A N 1
ATOM 693 C CA . LEU A 1 91 ? 7.486 7.895 1.745 1.00 84.44 91 LEU A CA 1
ATOM 694 C C . LEU A 1 91 ? 6.516 8.753 2.558 1.00 84.44 91 LEU A C 1
ATOM 696 O O . LEU A 1 91 ? 6.646 8.848 3.779 1.00 84.44 91 LEU A O 1
ATOM 700 N N . HIS A 1 92 ? 5.556 9.383 1.887 1.00 86.31 92 HIS A N 1
ATOM 701 C CA . HIS A 1 92 ? 4.488 10.131 2.543 1.00 86.31 92 HIS A CA 1
ATOM 702 C C . HIS A 1 92 ? 3.244 9.249 2.634 1.00 86.31 92 HIS A C 1
ATOM 704 O O . HIS A 1 92 ? 2.691 8.831 1.621 1.00 86.31 92 HIS A O 1
ATOM 710 N N . LEU A 1 93 ? 2.798 8.967 3.857 1.00 87.69 93 LEU A N 1
ATOM 711 C CA . LEU A 1 93 ? 1.581 8.199 4.107 1.00 87.69 93 LEU A CA 1
ATOM 712 C C . LEU A 1 93 ? 0.430 9.138 4.465 1.00 87.69 93 LEU A C 1
ATOM 714 O O . LEU A 1 93 ? 0.619 10.155 5.134 1.00 87.69 93 LEU A O 1
ATOM 718 N N . ASN A 1 94 ? -0.784 8.781 4.048 1.00 89.88 94 ASN A N 1
ATOM 719 C CA . ASN A 1 94 ? -1.968 9.572 4.349 1.00 89.88 94 ASN A CA 1
ATOM 720 C C . ASN A 1 94 ? -2.267 9.549 5.861 1.00 89.88 94 ASN A C 1
ATOM 722 O O . ASN A 1 94 ? -2.605 8.507 6.428 1.00 89.88 94 ASN A O 1
ATOM 726 N N . HIS A 1 95 ? -2.176 10.717 6.501 1.00 87.75 95 HIS A N 1
ATOM 727 C CA . HIS A 1 95 ? -2.395 10.861 7.940 1.00 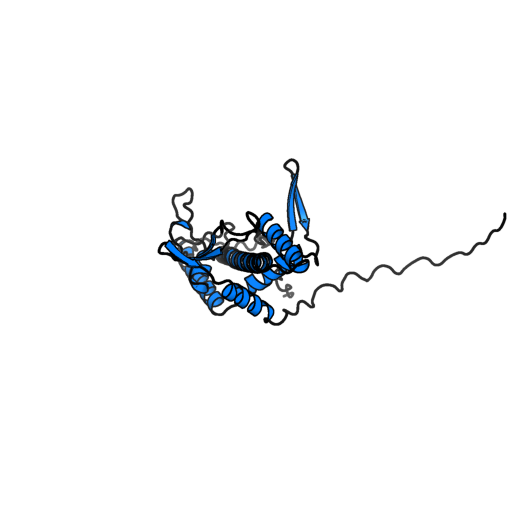87.75 95 HIS A CA 1
ATOM 728 C C . HIS A 1 95 ? -3.793 10.393 8.374 1.00 87.75 95 HIS A C 1
ATOM 730 O O . HIS A 1 95 ? -3.919 9.642 9.339 1.00 87.75 95 HIS A O 1
ATOM 736 N N . GLN A 1 96 ? -4.838 10.757 7.625 1.00 91.69 96 GLN A N 1
ATOM 737 C CA . GLN A 1 96 ? -6.219 10.392 7.949 1.00 91.69 96 GLN A CA 1
ATOM 738 C C . GLN A 1 96 ? -6.441 8.874 7.915 1.00 91.69 96 GLN A C 1
ATOM 740 O O . GLN A 1 96 ? -7.168 8.347 8.753 1.00 91.69 96 GLN A O 1
ATOM 745 N N . MET A 1 97 ? -5.807 8.157 6.982 1.00 92.62 97 MET A N 1
ATOM 746 C CA . MET A 1 97 ? -5.878 6.691 6.937 1.00 92.62 97 MET A CA 1
ATOM 747 C C . MET A 1 97 ? -5.272 6.060 8.194 1.00 92.62 97 MET A C 1
ATOM 749 O O . MET A 1 97 ? -5.869 5.157 8.778 1.00 92.62 97 MET A O 1
ATOM 753 N N . ILE A 1 98 ? -4.117 6.565 8.639 1.00 92.56 98 ILE A N 1
ATOM 754 C CA . ILE A 1 98 ? -3.448 6.087 9.855 1.00 92.56 98 ILE A CA 1
ATOM 755 C C . ILE A 1 98 ? -4.317 6.368 11.088 1.00 92.56 98 ILE A C 1
ATOM 757 O O . ILE A 1 98 ? -4.521 5.474 11.908 1.00 92.56 98 ILE A O 1
ATOM 761 N N . GLU A 1 99 ? -4.880 7.572 11.208 1.00 94.69 99 GLU A N 1
ATOM 762 C CA . GLU A 1 99 ? -5.769 7.924 12.324 1.00 94.69 99 GLU A CA 1
ATOM 763 C C . GLU A 1 99 ? -7.050 7.081 12.347 1.00 94.69 99 GLU A C 1
ATOM 765 O O . GLU A 1 99 ? -7.474 6.612 13.408 1.00 94.69 99 GLU A O 1
ATOM 770 N N . ASN A 1 100 ? -7.650 6.827 11.181 1.00 96.25 100 ASN A N 1
ATOM 771 C CA . ASN A 1 100 ? -8.829 5.971 11.067 1.00 96.25 100 ASN A CA 1
ATOM 772 C C . ASN A 1 100 ? -8.522 4.532 11.505 1.00 96.25 100 ASN A C 1
ATOM 774 O O . ASN A 1 100 ? -9.299 3.952 12.265 1.00 96.25 100 ASN A O 1
ATOM 778 N N . MET A 1 101 ? -7.372 3.985 11.095 1.00 96.50 101 MET A N 1
ATOM 779 C CA . MET A 1 101 ? -6.906 2.662 11.517 1.00 96.50 101 MET A CA 1
ATOM 780 C C . MET A 1 101 ? -6.705 2.584 13.034 1.00 96.50 101 MET A C 1
ATOM 782 O O . MET A 1 101 ? -7.199 1.657 13.674 1.00 96.50 101 MET A O 1
ATOM 786 N N . ILE A 1 102 ? -6.011 3.562 13.625 1.00 95.69 102 ILE A N 1
ATOM 787 C CA . ILE A 1 102 ? -5.763 3.600 15.075 1.00 95.69 102 ILE A CA 1
ATOM 788 C C . ILE A 1 102 ? -7.081 3.709 15.836 1.00 95.69 102 ILE A C 1
ATOM 790 O O . ILE A 1 102 ? -7.287 2.997 16.818 1.00 95.69 102 ILE A O 1
ATOM 794 N N . THR A 1 103 ? -7.984 4.574 15.375 1.00 96.62 103 THR A N 1
ATOM 795 C CA . THR A 1 103 ? -9.307 4.743 15.981 1.00 96.62 103 THR A CA 1
ATOM 796 C C . THR A 1 103 ? -10.086 3.432 15.950 1.00 96.62 103 THR A C 1
ATOM 798 O O . THR A 1 103 ? -10.626 3.024 16.979 1.00 96.62 103 THR A O 1
ATOM 801 N N . ALA A 1 104 ? -10.095 2.739 14.807 1.00 96.44 104 ALA A N 1
ATOM 802 C CA . ALA A 1 104 ? -10.746 1.442 14.675 1.00 96.44 104 ALA A CA 1
ATOM 803 C C . ALA A 1 104 ? -10.149 0.408 15.637 1.00 96.44 104 ALA A C 1
ATOM 805 O O . ALA A 1 104 ? -10.878 -0.268 16.363 1.00 96.44 104 ALA A O 1
ATOM 806 N N . GLN A 1 105 ? -8.821 0.359 15.748 1.00 95.62 105 GLN A N 1
ATOM 807 C CA . GLN A 1 105 ? -8.153 -0.556 16.669 1.00 95.62 105 GLN A CA 1
ATOM 808 C C . GLN A 1 105 ? -8.464 -0.255 18.139 1.00 95.62 105 GLN A C 1
ATOM 810 O O . GLN A 1 105 ? -8.728 -1.173 18.920 1.00 95.62 105 GLN A O 1
ATOM 815 N N . MET A 1 106 ? -8.471 1.022 18.528 1.00 95.19 106 MET A N 1
ATOM 816 C CA . MET A 1 106 ? -8.827 1.433 19.887 1.00 95.19 106 MET A CA 1
ATOM 817 C C . MET A 1 106 ? -10.280 1.088 20.221 1.00 95.19 106 MET A C 1
ATOM 819 O O . MET A 1 106 ? -10.552 0.625 21.329 1.00 95.19 106 MET A O 1
ATOM 823 N N . ASN A 1 107 ? -11.203 1.292 19.279 1.00 96.06 107 ASN A N 1
ATOM 824 C CA . ASN A 1 107 ? -12.611 0.945 19.455 1.00 96.06 107 ASN A CA 1
ATOM 825 C C . ASN A 1 107 ? -12.786 -0.568 19.600 1.00 96.06 107 ASN A C 1
ATOM 827 O O . ASN A 1 107 ? -13.367 -1.003 20.591 1.00 96.06 107 ASN A O 1
ATOM 831 N N . ASN A 1 108 ? -12.189 -1.357 18.703 1.00 95.31 108 ASN A N 1
ATOM 832 C CA . ASN A 1 108 ? -12.261 -2.818 18.743 1.00 95.31 108 ASN A CA 1
ATOM 833 C C . ASN A 1 108 ? -11.647 -3.406 20.031 1.00 95.31 108 ASN A C 1
ATOM 835 O O . ASN A 1 108 ? -12.143 -4.389 20.572 1.00 95.31 108 ASN A O 1
ATOM 839 N N . THR A 1 109 ? -10.597 -2.774 20.572 1.00 94.19 109 THR A N 1
ATOM 840 C CA . THR A 1 109 ? -9.991 -3.177 21.857 1.00 94.19 109 THR A CA 1
ATOM 841 C C . THR A 1 109 ? -10.920 -2.892 23.042 1.00 94.19 109 THR A C 1
ATOM 843 O O . THR A 1 109 ? -10.969 -3.672 23.991 1.00 94.19 109 THR A O 1
ATOM 846 N N . LYS A 1 110 ? -11.657 -1.773 23.019 1.00 95.62 110 LYS A N 1
ATOM 847 C CA . LYS A 1 110 ? -12.599 -1.407 24.093 1.00 95.62 110 LYS A CA 1
ATOM 848 C C . LYS A 1 110 ? -13.872 -2.242 24.043 1.00 95.62 110 LYS A C 1
ATOM 850 O O . LYS A 1 110 ? -14.418 -2.610 25.080 1.00 95.62 110 LYS A O 1
ATOM 855 N N . THR A 1 111 ? -14.391 -2.473 22.848 1.00 95.81 111 THR A N 1
ATOM 856 C CA . THR A 1 111 ? -15.621 -3.220 22.609 1.00 95.81 111 THR A CA 1
ATOM 857 C C . THR A 1 111 ? -15.472 -3.911 21.262 1.00 95.81 111 THR A C 1
ATOM 859 O O . THR A 1 111 ? -15.544 -3.225 20.243 1.00 95.81 111 THR A O 1
ATOM 862 N N . PRO A 1 112 ? -15.234 -5.235 21.249 1.00 96.62 112 PRO A N 1
ATOM 863 C CA . PRO A 1 112 ? -15.069 -5.978 20.011 1.00 96.62 112 PRO A CA 1
ATOM 864 C C . PRO A 1 112 ? -16.245 -5.744 19.064 1.00 96.62 112 PRO A C 1
ATOM 866 O O . PRO A 1 112 ? -17.398 -5.985 19.425 1.00 96.62 112 PRO A O 1
ATOM 869 N N . ASP A 1 113 ? -15.936 -5.262 17.865 1.00 96.81 113 ASP A N 1
ATOM 870 C CA . ASP A 1 113 ? -16.899 -4.930 16.823 1.00 96.81 113 ASP A CA 1
ATOM 871 C C . ASP A 1 113 ? -16.369 -5.455 15.476 1.00 96.81 113 ASP A C 1
ATOM 873 O O . ASP A 1 113 ? -15.279 -5.055 15.052 1.00 96.81 113 ASP A O 1
ATOM 877 N N . PRO A 1 114 ? -17.114 -6.330 14.773 1.00 96.56 114 PRO A N 1
ATOM 878 C CA . PRO A 1 114 ? -16.654 -6.917 13.515 1.00 96.56 114 PRO A CA 1
ATOM 879 C C . PRO A 1 114 ? -16.345 -5.897 12.408 1.00 96.56 114 PRO A C 1
ATOM 881 O O . PRO A 1 114 ? -15.531 -6.177 11.526 1.00 96.56 114 PRO A O 1
ATOM 884 N N . HIS A 1 115 ? -16.984 -4.723 12.413 1.00 96.88 115 HIS A N 1
ATOM 885 C CA . HIS A 1 115 ? -16.718 -3.671 11.435 1.00 96.88 115 HIS A CA 1
ATOM 886 C C . HIS A 1 115 ? -15.416 -2.936 11.747 1.00 96.88 115 HIS A C 1
ATOM 888 O O . HIS A 1 115 ? -14.644 -2.674 10.823 1.00 96.88 115 HIS A O 1
ATOM 894 N N . GLU A 1 116 ? -15.151 -2.631 13.020 1.00 97.31 116 GLU A N 1
ATOM 895 C CA . GLU A 1 116 ? -13.879 -2.028 13.435 1.00 97.31 116 GLU A CA 1
ATOM 896 C C . GLU A 1 116 ? -12.719 -3.023 13.230 1.00 97.31 116 GLU A C 1
ATOM 898 O O . GLU A 1 116 ? -11.684 -2.643 12.686 1.00 97.31 116 GLU A O 1
ATOM 903 N N . GLU A 1 117 ? -12.900 -4.315 13.543 1.00 96.69 117 GLU A N 1
ATOM 904 C CA . GLU A 1 117 ? -11.919 -5.370 13.230 1.00 96.69 117 GLU A CA 1
ATOM 905 C C . GLU A 1 117 ? -11.624 -5.441 11.723 1.00 96.69 117 GLU A C 1
ATOM 907 O O . GLU A 1 117 ? -10.462 -5.378 11.308 1.00 96.69 117 GLU A O 1
ATOM 912 N N . LYS A 1 118 ? -12.674 -5.503 10.887 1.00 96.81 118 LYS A N 1
ATOM 913 C CA . LYS A 1 118 ? -12.528 -5.494 9.424 1.00 96.81 118 LYS A CA 1
ATOM 914 C C . LYS A 1 118 ? -11.766 -4.259 8.949 1.00 96.81 118 LYS A C 1
ATOM 916 O O . LYS A 1 118 ? -10.905 -4.375 8.075 1.00 96.81 118 LYS A O 1
ATOM 921 N N . ALA A 1 119 ? -12.061 -3.085 9.503 1.00 96.94 119 ALA A N 1
ATOM 922 C CA . ALA A 1 119 ? -11.380 -1.850 9.138 1.00 96.94 119 ALA A CA 1
ATOM 923 C C . ALA A 1 119 ? -9.888 -1.893 9.485 1.00 96.94 119 ALA A C 1
ATOM 925 O O . ALA A 1 119 ? -9.079 -1.532 8.633 1.00 96.94 119 ALA A O 1
ATOM 926 N N . VAL A 1 120 ? -9.513 -2.389 10.670 1.00 96.50 120 VAL A N 1
ATOM 927 C CA . VAL A 1 120 ? -8.102 -2.537 11.071 1.00 96.50 120 VAL A CA 1
ATOM 928 C C . VAL A 1 120 ? -7.339 -3.405 10.074 1.00 96.50 120 VAL A C 1
ATOM 930 O O . VAL A 1 120 ? -6.336 -2.951 9.525 1.00 96.50 120 VAL A O 1
ATOM 933 N N . HIS A 1 121 ? -7.832 -4.611 9.776 1.00 97.06 121 HIS A N 1
ATOM 934 C CA . HIS A 1 121 ? -7.165 -5.504 8.823 1.00 97.06 121 HIS A CA 1
ATOM 935 C C . HIS A 1 121 ? -7.084 -4.893 7.422 1.00 97.06 121 HIS A C 1
ATOM 937 O O . HIS A 1 121 ? -6.055 -4.983 6.755 1.00 97.06 121 HIS A O 1
ATOM 943 N N . THR A 1 122 ? -8.154 -4.232 6.983 1.00 97.56 122 THR A N 1
ATOM 944 C CA . THR A 1 122 ? -8.201 -3.619 5.654 1.00 97.56 122 THR A CA 1
ATOM 945 C C . THR A 1 122 ? -7.203 -2.465 5.534 1.00 97.56 122 THR A C 1
ATOM 947 O O . THR A 1 122 ? -6.461 -2.410 4.556 1.00 97.56 122 THR A O 1
ATOM 950 N N . PHE A 1 123 ? -7.117 -1.582 6.537 1.00 97.31 123 PHE A N 1
ATOM 951 C CA . PHE A 1 123 ? -6.118 -0.510 6.563 1.00 97.31 123 PHE A CA 1
ATOM 952 C C . PHE A 1 123 ? -4.690 -1.053 6.627 1.00 97.31 123 PHE A C 1
ATOM 954 O O . PHE A 1 123 ? -3.836 -0.572 5.888 1.00 97.31 123 PHE A O 1
ATOM 961 N N . MET A 1 124 ? -4.426 -2.057 7.471 1.00 96.19 124 MET A N 1
ATOM 962 C CA . MET A 1 124 ? -3.095 -2.660 7.589 1.00 96.19 124 MET A CA 1
ATOM 963 C C . MET A 1 124 ? -2.635 -3.281 6.271 1.00 96.19 124 MET A C 1
ATOM 965 O O . MET A 1 124 ? -1.506 -3.049 5.845 1.00 96.19 124 MET A O 1
ATOM 969 N N . PHE A 1 125 ? -3.512 -4.033 5.605 1.00 96.94 125 PHE A N 1
ATOM 970 C CA . PHE A 1 125 ? -3.204 -4.629 4.311 1.00 96.94 125 PHE A CA 1
ATOM 971 C C . PHE A 1 125 ? -3.002 -3.571 3.229 1.00 96.94 125 PHE A C 1
ATOM 973 O O . PHE A 1 125 ? -2.018 -3.639 2.499 1.00 96.94 125 PHE A O 1
ATOM 980 N N . LEU A 1 126 ? -3.881 -2.568 3.155 1.00 96.94 126 LEU A N 1
ATOM 981 C CA . LEU A 1 126 ? -3.746 -1.490 2.180 1.00 96.94 126 LEU A CA 1
ATOM 982 C C . LEU A 1 126 ? -2.433 -0.720 2.380 1.00 96.94 126 LEU A C 1
ATOM 984 O O . LEU A 1 126 ? -1.710 -0.511 1.413 1.00 96.94 126 LEU A O 1
ATOM 988 N N . LEU A 1 127 ? -2.074 -0.380 3.624 1.00 95.44 127 LEU A N 1
ATOM 989 C CA . LEU A 1 127 ? -0.789 0.251 3.937 1.00 95.44 127 LEU A CA 1
ATOM 990 C C . LEU A 1 127 ? 0.395 -0.647 3.565 1.00 95.44 127 LEU A C 1
ATOM 992 O O . LEU A 1 127 ? 1.369 -0.145 3.015 1.00 95.44 127 LEU A O 1
ATOM 996 N N . ALA A 1 128 ? 0.326 -1.954 3.828 1.00 95.88 128 ALA A N 1
ATOM 997 C CA . ALA A 1 128 ? 1.383 -2.890 3.450 1.00 95.88 128 ALA A CA 1
ATOM 998 C C . ALA A 1 128 ? 1.581 -2.955 1.926 1.00 95.88 128 ALA A C 1
ATOM 1000 O O . ALA A 1 128 ? 2.719 -2.912 1.459 1.00 95.88 128 ALA A O 1
ATOM 1001 N N . VAL A 1 129 ? 0.488 -3.001 1.154 1.00 96.38 129 VAL A N 1
ATOM 1002 C CA . VAL A 1 129 ? 0.530 -2.940 -0.316 1.00 96.38 129 VAL A CA 1
ATOM 1003 C C . VAL A 1 129 ? 1.100 -1.602 -0.784 1.00 96.38 129 VAL A C 1
ATOM 1005 O O . VAL A 1 129 ? 1.992 -1.607 -1.624 1.00 96.38 129 VAL A O 1
ATOM 1008 N N . THR A 1 130 ? 0.671 -0.473 -0.207 1.00 95.19 130 THR A N 1
ATOM 1009 C CA . THR A 1 130 ? 1.242 0.851 -0.507 1.00 95.19 130 THR A CA 1
ATOM 1010 C C . THR A 1 130 ? 2.739 0.890 -0.218 1.00 95.19 130 THR A C 1
ATOM 1012 O O . THR A 1 130 ? 3.510 1.359 -1.039 1.00 95.19 130 THR A O 1
ATOM 1015 N N . ILE A 1 131 ? 3.196 0.361 0.914 1.00 93.19 131 ILE A N 1
ATOM 1016 C CA . ILE A 1 131 ? 4.626 0.362 1.241 1.00 93.19 131 ILE A CA 1
ATOM 1017 C C . ILE A 1 131 ? 5.408 -0.476 0.230 1.00 93.19 131 ILE A C 1
ATOM 1019 O O . ILE A 1 131 ? 6.427 -0.011 -0.274 1.00 93.19 131 ILE A O 1
ATOM 1023 N N . ALA A 1 132 ? 4.925 -1.674 -0.108 1.00 94.38 132 ALA A N 1
ATOM 1024 C CA . ALA A 1 132 ? 5.550 -2.507 -1.130 1.00 94.38 132 ALA A CA 1
ATOM 1025 C C . ALA A 1 132 ? 5.599 -1.794 -2.496 1.00 94.38 132 ALA A C 1
ATOM 1027 O O . ALA A 1 132 ? 6.655 -1.751 -3.124 1.00 94.38 132 ALA A O 1
ATOM 1028 N N . HIS A 1 133 ? 4.491 -1.169 -2.903 1.00 94.00 133 HIS A N 1
ATOM 1029 C CA . HIS A 1 133 ? 4.376 -0.368 -4.121 1.00 94.00 133 HIS A CA 1
ATOM 1030 C C . HIS A 1 133 ? 5.432 0.744 -4.178 1.00 94.00 133 HIS A C 1
ATOM 1032 O O . HIS A 1 133 ? 6.149 0.881 -5.164 1.00 94.00 133 HIS A O 1
ATOM 1038 N N . GLU A 1 134 ? 5.572 1.517 -3.108 1.00 91.00 134 GLU A N 1
ATOM 1039 C CA . GLU A 1 134 ? 6.486 2.661 -3.073 1.00 91.00 134 GLU A CA 1
ATOM 1040 C C . GLU A 1 134 ? 7.960 2.233 -2.972 1.00 91.00 134 GLU A C 1
ATOM 1042 O O . GLU A 1 134 ? 8.848 2.886 -3.522 1.00 91.00 134 GLU A O 1
ATOM 1047 N N . MET A 1 135 ? 8.252 1.088 -2.342 1.00 90.81 135 MET A N 1
ATOM 1048 C CA . MET A 1 135 ? 9.605 0.517 -2.366 1.00 90.81 135 MET A CA 1
ATOM 1049 C C . MET A 1 135 ? 10.045 0.125 -3.783 1.00 90.81 135 MET A C 1
ATOM 1051 O O . MET A 1 135 ? 11.236 0.213 -4.091 1.00 90.81 135 MET A O 1
ATOM 1055 N N . LEU A 1 136 ? 9.117 -0.274 -4.660 1.00 90.69 136 LEU A N 1
ATOM 1056 C CA . LEU A 1 136 ? 9.432 -0.542 -6.066 1.00 90.69 136 LEU A CA 1
ATOM 1057 C C . LEU A 1 136 ? 9.886 0.727 -6.792 1.00 90.69 136 LEU A C 1
ATOM 1059 O O . LEU A 1 136 ? 10.863 0.681 -7.542 1.00 90.69 136 LEU A O 1
ATOM 1063 N N . HIS A 1 137 ? 9.258 1.867 -6.506 1.00 88.19 137 HIS A N 1
ATOM 1064 C CA . HIS A 1 137 ? 9.702 3.154 -7.043 1.00 88.19 137 HIS A CA 1
ATOM 1065 C C . HIS A 1 137 ? 11.116 3.498 -6.568 1.00 88.19 137 HIS A C 1
ATOM 1067 O O . HIS A 1 137 ? 11.951 3.927 -7.365 1.00 88.19 137 HIS A O 1
ATOM 1073 N N . PHE A 1 138 ? 11.454 3.223 -5.304 1.00 87.56 138 PHE A N 1
ATOM 1074 C CA . PHE A 1 138 ? 12.826 3.402 -4.809 1.00 87.56 138 PHE A CA 1
ATOM 1075 C C . PHE A 1 138 ? 13.823 2.455 -5.479 1.00 87.56 138 PHE A C 1
ATOM 1077 O O . PHE A 1 138 ? 14.923 2.879 -5.838 1.00 87.56 138 PHE A O 1
ATOM 1084 N N . PHE A 1 139 ? 13.441 1.197 -5.699 1.00 88.44 139 PHE A N 1
ATOM 1085 C CA . PHE A 1 139 ? 14.256 0.230 -6.430 1.00 88.44 139 PHE A CA 1
ATOM 1086 C C . PHE A 1 139 ? 14.538 0.694 -7.867 1.00 88.44 139 PHE A C 1
ATOM 1088 O O . PHE A 1 139 ? 15.685 0.666 -8.315 1.00 88.44 139 PHE A O 1
ATOM 1095 N N . VAL A 1 140 ? 13.527 1.196 -8.579 1.00 86.88 140 VAL A N 1
ATOM 1096 C CA . VAL A 1 140 ? 13.700 1.760 -9.926 1.00 86.88 140 VAL A CA 1
ATOM 1097 C C . VAL A 1 140 ? 14.573 3.014 -9.900 1.00 86.88 140 VAL A C 1
ATOM 1099 O O . VAL A 1 140 ? 15.456 3.163 -10.747 1.00 86.88 140 VAL A O 1
ATOM 1102 N N . GLY A 1 141 ? 14.384 3.905 -8.926 1.00 83.75 141 GLY A N 1
ATOM 1103 C CA . GLY A 1 141 ? 15.226 5.093 -8.757 1.00 83.75 141 GLY A CA 1
ATOM 1104 C C . GLY A 1 141 ? 16.687 4.741 -8.538 1.00 83.75 141 GLY A C 1
ATOM 1105 O O . GLY A 1 141 ? 17.566 5.325 -9.169 1.00 83.75 141 GLY A O 1
ATOM 1106 N N . TYR A 1 142 ? 16.942 3.714 -7.727 1.00 84.88 142 TYR A N 1
ATOM 1107 C CA . TYR A 1 142 ? 18.278 3.170 -7.525 1.00 84.88 142 TYR A CA 1
ATOM 1108 C C . TYR A 1 142 ? 18.889 2.641 -8.831 1.00 84.88 142 TYR A C 1
ATOM 1110 O O . TYR A 1 142 ? 20.020 2.993 -9.158 1.00 84.88 142 TYR A O 1
ATOM 1118 N N . LEU A 1 143 ? 18.144 1.848 -9.609 1.00 83.75 143 LEU A N 1
ATOM 1119 C CA . LEU A 1 143 ? 18.639 1.287 -10.873 1.00 83.75 143 LEU A CA 1
ATOM 1120 C C . LEU A 1 143 ? 18.909 2.344 -11.950 1.00 83.75 143 LEU A C 1
ATOM 1122 O O . LEU A 1 143 ? 19.797 2.165 -12.781 1.00 83.75 143 LEU A O 1
ATOM 1126 N N . THR A 1 144 ? 18.127 3.420 -11.964 1.00 82.56 144 THR A N 1
ATOM 1127 C CA . THR A 1 144 ? 18.197 4.465 -12.998 1.00 82.56 144 THR A CA 1
ATOM 1128 C C . THR A 1 144 ? 19.085 5.644 -12.605 1.00 82.56 144 THR A C 1
ATOM 1130 O O . THR A 1 144 ? 19.422 6.462 -13.457 1.00 82.56 144 THR A O 1
ATOM 1133 N N . GLY A 1 145 ? 19.434 5.774 -11.321 1.00 80.31 145 GLY A N 1
ATOM 1134 C CA . GLY A 1 145 ? 20.058 6.981 -10.777 1.00 80.31 145 GLY A CA 1
ATOM 1135 C C . GLY A 1 145 ? 19.149 8.217 -10.834 1.00 80.31 145 GLY A C 1
ATOM 1136 O O . GLY A 1 145 ? 19.629 9.340 -10.662 1.00 80.31 145 GLY A O 1
ATOM 1137 N N . SER A 1 146 ? 17.849 8.039 -11.100 1.00 75.19 146 SER A N 1
ATOM 1138 C CA . SER A 1 146 ? 16.889 9.135 -11.231 1.00 75.19 146 SER A CA 1
ATOM 1139 C C . SER A 1 146 ? 16.275 9.507 -9.883 1.00 75.19 146 SER A C 1
ATOM 1141 O O . SER A 1 146 ? 15.906 8.648 -9.084 1.00 75.19 146 SER A O 1
ATOM 1143 N N . ARG A 1 147 ? 16.093 10.815 -9.662 1.00 67.06 147 ARG A N 1
ATOM 1144 C CA . ARG A 1 147 ? 15.298 11.345 -8.536 1.00 67.06 147 ARG A CA 1
ATOM 1145 C C . ARG A 1 147 ? 13.792 11.236 -8.761 1.00 67.06 147 ARG A C 1
ATOM 1147 O O . ARG A 1 147 ? 13.037 11.316 -7.800 1.00 67.06 147 ARG A O 1
ATOM 1154 N N . TYR A 1 148 ? 13.382 11.078 -10.014 1.00 68.38 148 TYR A N 1
ATOM 1155 C CA . TYR A 1 148 ? 11.999 10.871 -10.421 1.00 68.38 148 TYR A CA 1
ATOM 1156 C C . TYR A 1 148 ? 11.959 9.506 -11.098 1.00 68.38 148 TYR A C 1
ATOM 1158 O O . TYR A 1 148 ? 12.230 9.428 -12.301 1.00 68.38 148 TYR A O 1
ATOM 1166 N N . PRO A 1 149 ? 11.771 8.419 -10.330 1.00 69.44 149 PRO A N 1
ATOM 1167 C CA . PRO A 1 149 ? 11.861 7.054 -10.830 1.00 69.44 149 PRO A CA 1
ATOM 1168 C C . PRO A 1 149 ? 10.618 6.687 -11.640 1.00 69.44 149 PRO A C 1
ATOM 1170 O O . PRO A 1 149 ? 9.870 5.779 -11.306 1.00 69.44 149 PRO A O 1
ATOM 1173 N N . VAL A 1 150 ? 10.406 7.416 -12.726 1.00 69.38 150 VAL A N 1
ATOM 1174 C CA . VAL A 1 150 ? 9.445 7.069 -13.752 1.00 69.38 150 VAL A CA 1
ATOM 1175 C C . VAL A 1 150 ? 9.934 5.787 -14.406 1.00 69.38 150 VAL A C 1
ATOM 1177 O O . VAL A 1 150 ? 11.057 5.732 -14.920 1.00 69.38 150 VAL A O 1
ATOM 1180 N N . THR A 1 151 ? 9.101 4.749 -14.400 1.00 73.06 151 THR A N 1
ATOM 1181 C CA . THR A 1 151 ? 9.372 3.628 -15.296 1.00 73.06 151 THR A CA 1
ATOM 1182 C C . THR A 1 151 ? 8.930 3.988 -16.703 1.00 73.06 151 THR A C 1
ATOM 1184 O O . THR A 1 151 ? 7.993 4.760 -16.874 1.00 73.06 151 THR A O 1
ATOM 1187 N N . PRO A 1 152 ? 9.584 3.468 -17.741 1.00 70.69 152 PRO A N 1
ATOM 1188 C CA . PRO A 1 152 ? 9.053 3.591 -19.089 1.00 70.69 152 PRO A CA 1
ATOM 1189 C C . PRO A 1 152 ? 7.636 3.009 -19.204 1.00 70.69 152 PRO A C 1
ATOM 1191 O O . PRO A 1 152 ? 7.330 2.012 -18.546 1.00 70.69 152 PRO A O 1
ATOM 1194 N N . GLU A 1 153 ? 6.809 3.561 -20.097 1.00 71.44 153 GLU A N 1
ATOM 1195 C CA . GLU A 1 153 ? 5.423 3.115 -20.330 1.00 71.44 153 GLU A CA 1
ATOM 1196 C C . GLU A 1 153 ? 5.309 1.589 -20.460 1.00 71.44 153 GLU A C 1
ATOM 1198 O O . GLU A 1 153 ? 4.485 0.957 -19.804 1.00 71.44 153 GLU A O 1
ATOM 1203 N N . ARG A 1 154 ? 6.199 0.964 -21.244 1.00 71.06 154 ARG A N 1
ATOM 1204 C CA . ARG A 1 154 ? 6.152 -0.486 -21.490 1.00 71.06 154 ARG A CA 1
ATOM 1205 C C . ARG A 1 154 ? 6.467 -1.347 -20.262 1.00 71.06 154 ARG A C 1
ATOM 1207 O O . ARG A 1 154 ? 6.161 -2.538 -20.292 1.00 71.06 154 ARG A O 1
ATOM 1214 N N . VAL A 1 155 ? 7.057 -0.798 -19.195 1.00 72.50 155 VAL A N 1
ATOM 1215 C CA . VAL A 1 155 ? 7.251 -1.515 -17.914 1.00 72.50 155 VAL A CA 1
ATOM 1216 C C . VAL A 1 155 ? 5.929 -1.673 -17.168 1.00 72.50 155 VAL A C 1
ATOM 1218 O O . VAL A 1 155 ? 5.764 -2.614 -16.388 1.00 72.50 155 VAL A O 1
ATOM 1221 N N . THR A 1 156 ? 4.957 -0.804 -17.441 1.00 68.25 156 THR A N 1
ATOM 1222 C CA . THR A 1 156 ? 3.675 -0.812 -16.743 1.00 68.25 156 THR A CA 1
ATOM 1223 C C . THR A 1 156 ? 2.687 -1.713 -17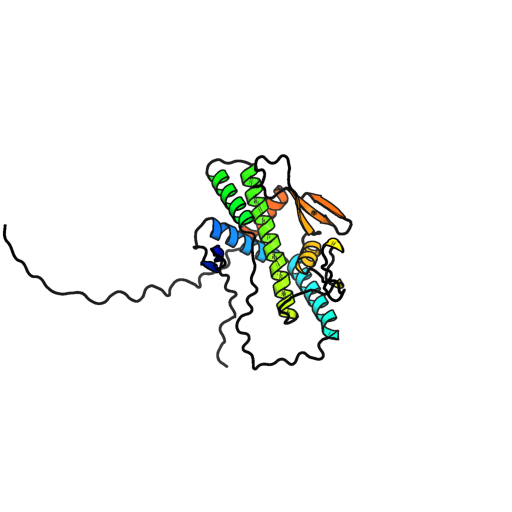.442 1.00 68.25 156 THR A C 1
ATOM 1225 O O . THR A 1 156 ? 2.341 -1.526 -18.601 1.00 68.25 156 THR A O 1
ATOM 1228 N N . TYR A 1 157 ? 2.226 -2.724 -16.708 1.00 60.56 157 TYR A N 1
ATOM 1229 C CA . TYR A 1 157 ? 1.176 -3.636 -17.163 1.00 60.56 157 TYR A CA 1
ATOM 1230 C C . TYR A 1 157 ? -0.236 -3.111 -16.850 1.00 60.56 157 TYR A C 1
ATOM 1232 O O . TYR A 1 157 ? -1.231 -3.812 -17.029 1.00 60.56 157 TYR A O 1
ATOM 1240 N N . ALA A 1 158 ? -0.330 -1.892 -16.323 1.00 61.78 158 ALA A N 1
ATOM 1241 C CA . ALA A 1 158 ? -1.588 -1.301 -15.915 1.00 61.78 158 ALA A CA 1
ATOM 1242 C C . ALA A 1 158 ? -2.327 -0.696 -17.127 1.00 61.78 158 ALA A C 1
ATOM 1244 O O . ALA A 1 158 ? -1.691 -0.277 -18.097 1.00 61.78 158 ALA A O 1
ATOM 1245 N N . PRO A 1 159 ? -3.672 -0.637 -17.095 1.00 63.00 159 PRO A N 1
ATOM 1246 C CA . PRO A 1 159 ? -4.449 0.172 -18.026 1.00 63.00 159 PRO A CA 1
ATOM 1247 C C . PRO A 1 159 ? -3.868 1.570 -18.201 1.00 63.00 159 PRO A C 1
ATOM 1249 O O . PRO A 1 159 ? -3.398 2.155 -17.229 1.00 63.00 159 PRO A O 1
ATOM 1252 N N . LYS A 1 160 ? -4.058 2.161 -19.387 1.00 67.69 160 LYS A N 1
ATOM 1253 C CA . LYS A 1 160 ? -3.677 3.554 -19.679 1.00 67.69 160 LYS A CA 1
ATOM 1254 C C . LYS A 1 160 ? -4.144 4.559 -18.610 1.00 67.69 160 LYS A C 1
ATOM 1256 O O . LYS A 1 160 ? -3.523 5.594 -18.443 1.00 67.69 160 LYS A O 1
ATOM 1261 N N . LEU A 1 161 ? -5.214 4.252 -17.870 1.00 68.25 161 LEU A N 1
ATOM 1262 C CA . LEU A 1 161 ? -5.727 5.097 -16.786 1.00 68.25 161 LEU A CA 1
ATOM 1263 C C . LEU A 1 161 ? -4.752 5.288 -15.607 1.00 68.25 161 LEU A C 1
ATOM 1265 O O . LEU A 1 161 ? -4.962 6.204 -14.822 1.00 68.25 161 LEU A O 1
ATOM 1269 N N . TYR A 1 162 ? -3.746 4.422 -15.460 1.00 70.88 162 TYR A N 1
ATOM 1270 C CA . TYR A 1 162 ? -2.739 4.490 -14.394 1.00 70.88 162 TYR A CA 1
ATOM 1271 C C . TYR A 1 162 ? -1.385 5.001 -14.876 1.00 70.88 162 TYR A C 1
ATOM 1273 O O . TYR A 1 162 ? -0.420 4.941 -14.123 1.00 70.88 162 TYR A O 1
ATOM 1281 N N . ASN A 1 163 ? -1.309 5.443 -16.126 1.00 71.94 163 ASN A N 1
ATOM 1282 C CA . ASN A 1 163 ? -0.112 6.054 -16.657 1.00 71.94 163 ASN A CA 1
ATOM 1283 C C . ASN A 1 163 ? -0.291 7.574 -16.626 1.00 71.94 163 ASN A C 1
ATOM 1285 O O . ASN A 1 163 ? -1.361 8.063 -17.000 1.00 71.94 163 ASN A O 1
ATOM 1289 N N . ASP A 1 164 ? 0.746 8.312 -16.233 1.00 67.69 164 ASP A N 1
ATOM 1290 C CA . ASP A 1 164 ? 0.712 9.770 -16.309 1.00 67.69 164 ASP A CA 1
ATOM 1291 C C . ASP A 1 164 ? 1.221 10.232 -17.674 1.00 67.69 164 ASP A C 1
ATOM 1293 O O . ASP A 1 164 ? 2.282 9.815 -18.142 1.00 67.69 164 ASP A O 1
ATOM 1297 N N . ASP A 1 165 ? 0.479 11.135 -18.311 1.00 76.12 165 ASP A N 1
ATOM 1298 C CA . ASP A 1 165 ? 0.987 11.877 -19.460 1.00 76.12 165 ASP A CA 1
ATOM 1299 C C . ASP A 1 165 ? 1.873 13.022 -18.940 1.00 76.12 165 ASP A C 1
ATOM 1301 O O . ASP A 1 165 ? 1.413 13.939 -18.252 1.00 76.12 165 ASP A O 1
ATOM 1305 N N . LEU A 1 166 ? 3.165 12.975 -19.256 1.00 68.19 166 LEU A N 1
ATOM 1306 C CA . LEU A 1 166 ? 4.108 14.042 -18.950 1.00 68.19 166 LEU A CA 1
ATOM 1307 C C . LEU A 1 166 ? 3.872 15.258 -19.848 1.00 68.19 166 LEU A C 1
ATOM 1309 O O . LEU A 1 166 ? 3.302 15.183 -20.937 1.00 68.19 166 LEU A O 1
ATOM 1313 N N . ALA A 1 167 ? 4.381 16.410 -19.405 1.00 68.69 167 ALA A N 1
ATOM 1314 C CA . ALA A 1 167 ? 4.271 17.675 -20.135 1.00 68.69 167 ALA A CA 1
ATOM 1315 C C . ALA A 1 167 ? 4.916 17.644 -21.537 1.00 68.69 167 ALA A C 1
ATOM 1317 O O . ALA A 1 167 ? 4.590 18.481 -22.377 1.00 68.69 167 ALA A O 1
ATOM 1318 N N . ASP A 1 168 ? 5.823 16.698 -21.791 1.00 68.81 168 ASP A N 1
ATOM 1319 C CA . ASP A 1 168 ? 6.457 16.473 -23.093 1.00 68.81 168 ASP A CA 1
ATOM 1320 C C . ASP A 1 168 ? 5.667 15.511 -24.004 1.00 68.81 168 ASP A C 1
ATOM 1322 O O . ASP A 1 168 ? 6.105 15.213 -25.116 1.00 68.81 168 ASP A O 1
ATOM 1326 N N . GLY A 1 169 ? 4.490 15.057 -23.561 1.00 69.50 169 GLY A N 1
ATOM 1327 C CA . GLY A 1 169 ? 3.623 14.132 -24.285 1.00 69.50 169 GLY A CA 1
ATOM 1328 C C . GLY A 1 169 ? 4.062 12.670 -24.207 1.00 69.50 169 GLY A C 1
ATOM 1329 O O . GLY A 1 169 ? 3.459 11.835 -24.881 1.00 69.50 169 GLY A O 1
ATOM 1330 N N . THR A 1 170 ? 5.098 12.351 -23.424 1.00 68.44 170 THR A N 1
ATOM 1331 C CA . THR A 1 170 ? 5.457 10.963 -23.123 1.00 68.44 170 THR A CA 1
ATOM 1332 C C . THR A 1 170 ? 4.606 10.428 -21.981 1.00 68.44 170 THR A C 1
ATOM 1334 O O . THR A 1 170 ? 4.201 11.165 -21.087 1.00 68.44 170 THR A O 1
ATOM 1337 N N . THR A 1 171 ? 4.320 9.134 -22.015 1.00 71.19 171 THR A N 1
ATOM 1338 C CA . THR A 1 171 ? 3.532 8.467 -20.985 1.00 71.19 171 THR A CA 1
ATOM 1339 C C . THR A 1 171 ? 4.484 7.743 -20.028 1.00 71.19 171 THR A C 1
ATOM 1341 O O . THR A 1 171 ? 5.401 7.036 -20.460 1.00 71.19 171 THR A O 1
ATOM 1344 N N . THR A 1 172 ? 4.313 7.941 -18.724 1.00 74.06 172 THR A N 1
ATOM 1345 C CA . THR A 1 172 ? 5.086 7.242 -17.694 1.00 74.06 172 THR A CA 1
ATOM 1346 C C . THR A 1 172 ? 4.463 5.904 -17.358 1.00 74.06 172 THR A C 1
ATOM 1348 O O . THR A 1 172 ? 3.269 5.671 -17.520 1.00 74.06 172 THR A O 1
ATOM 1351 N N . GLY A 1 173 ? 5.300 5.007 -16.871 1.00 81.31 173 GLY A N 1
ATOM 1352 C CA . GLY A 1 173 ? 4.879 3.804 -16.199 1.00 81.31 173 GLY A CA 1
ATOM 1353 C C . GLY A 1 173 ? 4.971 3.910 -14.672 1.00 81.31 173 GLY A C 1
ATOM 1354 O O . GLY A 1 173 ? 5.895 4.533 -14.145 1.00 81.31 173 GLY A O 1
ATOM 1355 N N . GLU A 1 174 ? 4.109 3.162 -13.985 1.00 85.81 174 GLU A N 1
ATOM 1356 C CA . GLU A 1 174 ? 4.034 2.958 -12.541 1.00 85.81 174 GLU A CA 1
ATOM 1357 C C . GLU A 1 174 ? 4.594 1.589 -12.106 1.00 85.81 174 GLU A C 1
ATOM 1359 O O . GLU A 1 174 ? 3.920 0.551 -12.170 1.00 85.81 174 GLU A O 1
ATOM 1364 N N . SER A 1 175 ? 5.836 1.579 -11.608 1.00 88.12 175 SER A N 1
ATOM 1365 C CA . SER A 1 175 ? 6.548 0.354 -11.204 1.00 88.12 175 SER A CA 1
ATOM 1366 C C . SER A 1 175 ? 5.823 -0.449 -10.121 1.00 88.12 175 SER A C 1
ATOM 1368 O O . SER A 1 175 ? 5.777 -1.682 -10.180 1.00 88.12 175 SER A O 1
ATOM 1370 N N . GLY A 1 176 ? 5.199 0.245 -9.168 1.00 90.94 176 GLY A N 1
ATOM 1371 C CA . GLY A 1 176 ? 4.410 -0.383 -8.122 1.00 90.94 176 GLY A CA 1
ATOM 1372 C C . GLY A 1 176 ? 3.156 -1.061 -8.673 1.00 90.94 176 GLY A C 1
ATOM 1373 O O . GLY A 1 176 ? 2.861 -2.192 -8.289 1.00 90.94 176 GLY A O 1
ATOM 1374 N N . ARG A 1 177 ? 2.476 -0.468 -9.667 1.00 90.56 177 ARG A N 1
ATOM 1375 C CA . ARG A 1 177 ? 1.360 -1.142 -10.355 1.00 90.56 177 ARG A CA 1
ATOM 1376 C C . ARG A 1 177 ? 1.839 -2.353 -11.141 1.00 90.56 177 ARG A C 1
ATOM 1378 O O . ARG A 1 177 ? 1.199 -3.399 -11.082 1.00 90.56 177 ARG A O 1
ATOM 1385 N N . ALA A 1 178 ? 2.970 -2.256 -11.840 1.00 90.12 178 ALA A N 1
ATOM 1386 C CA . ALA A 1 178 ? 3.548 -3.407 -12.530 1.00 90.12 178 ALA A CA 1
ATOM 1387 C C . ALA A 1 178 ? 3.808 -4.580 -11.565 1.00 90.12 178 ALA A C 1
ATOM 1389 O O . ALA A 1 178 ? 3.530 -5.731 -11.909 1.00 90.12 178 ALA A O 1
ATOM 1390 N N . TRP A 1 179 ? 4.291 -4.292 -10.354 1.00 94.25 179 TRP A N 1
ATOM 1391 C CA . TRP A 1 179 ? 4.454 -5.286 -9.295 1.00 94.25 179 TRP A CA 1
ATOM 1392 C C . TRP A 1 179 ? 3.112 -5.847 -8.804 1.00 94.25 179 TRP A C 1
ATOM 1394 O O . TRP A 1 179 ? 2.952 -7.068 -8.788 1.00 94.25 179 TRP A O 1
ATOM 1404 N N . GLU A 1 180 ?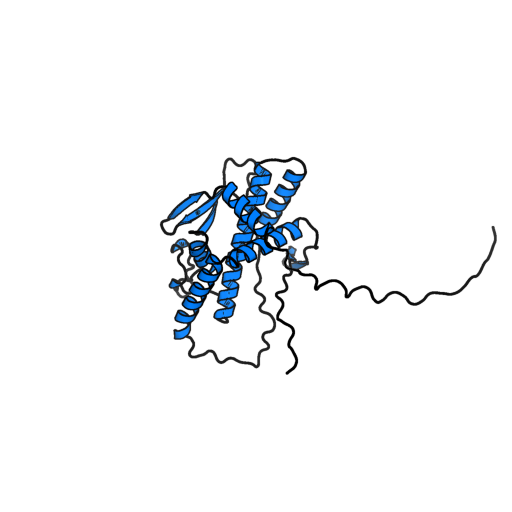 2.126 -5.000 -8.495 1.00 94.81 180 GLU A N 1
ATOM 1405 C CA . GLU A 1 180 ? 0.786 -5.440 -8.074 1.00 94.81 180 GLU A CA 1
ATOM 1406 C C . GLU A 1 180 ? 0.151 -6.395 -9.099 1.00 94.81 180 GLU A C 1
ATOM 1408 O O . GLU A 1 180 ? -0.313 -7.477 -8.741 1.00 94.81 180 GLU A O 1
ATOM 1413 N N . PHE A 1 181 ? 0.212 -6.068 -10.394 1.00 92.31 181 PHE A N 1
ATOM 1414 C CA . PHE A 1 181 ? -0.322 -6.929 -11.453 1.00 92.31 181 PHE A CA 1
ATOM 1415 C C . PHE A 1 181 ? 0.375 -8.293 -11.527 1.00 92.31 181 PHE A C 1
ATOM 1417 O O . PHE A 1 181 ? -0.289 -9.306 -11.741 1.00 92.31 181 PHE A O 1
ATOM 1424 N N . ARG A 1 182 ? 1.698 -8.344 -11.333 1.00 91.75 182 ARG A N 1
ATOM 1425 C CA . ARG A 1 182 ? 2.466 -9.600 -11.401 1.00 91.75 182 ARG A CA 1
ATOM 1426 C C . ARG A 1 182 ? 2.294 -10.471 -10.160 1.00 91.75 182 ARG A C 1
ATOM 1428 O O . ARG A 1 182 ? 2.343 -11.692 -10.276 1.00 91.75 182 ARG A O 1
ATOM 1435 N N . VAL A 1 183 ? 2.121 -9.859 -8.990 1.00 94.62 183 VAL A N 1
ATOM 1436 C CA . VAL A 1 183 ? 2.127 -10.568 -7.701 1.00 94.62 183 VAL A CA 1
ATOM 1437 C C . VAL A 1 183 ? 0.721 -10.816 -7.172 1.00 94.62 183 VAL A C 1
ATOM 1439 O O . VAL A 1 183 ? 0.430 -11.908 -6.691 1.00 94.62 183 VAL A O 1
ATOM 1442 N N . LEU A 1 184 ? -0.154 -9.818 -7.267 1.00 94.69 184 LEU A N 1
ATOM 1443 C CA . LEU A 1 184 ? -1.524 -9.867 -6.756 1.00 94.69 184 LEU A CA 1
ATOM 1444 C C . LEU A 1 184 ? -2.540 -10.200 -7.855 1.00 94.69 184 LEU A C 1
ATOM 1446 O O . LEU A 1 184 ? -3.670 -10.560 -7.542 1.00 94.69 184 LEU A O 1
ATOM 1450 N N . GLY A 1 185 ? -2.145 -10.113 -9.130 1.00 92.88 185 GLY A N 1
ATOM 1451 C CA . GLY A 1 185 ? -3.006 -10.383 -10.285 1.00 92.88 185 GLY A CA 1
ATOM 1452 C C . GLY A 1 185 ? -3.831 -9.180 -10.752 1.00 92.88 185 GLY A C 1
ATOM 1453 O O . GLY A 1 185 ? -4.700 -9.337 -11.604 1.00 92.88 185 GLY A O 1
ATOM 1454 N N . GLY A 1 186 ? -3.589 -7.990 -10.202 1.00 93.19 186 GLY A N 1
ATOM 1455 C CA . GLY A 1 186 ? -4.288 -6.750 -10.537 1.00 93.19 186 GLY A CA 1
ATOM 1456 C C . GLY A 1 186 ? -3.911 -5.608 -9.597 1.00 93.19 186 GLY A C 1
ATOM 1457 O O . GLY A 1 186 ? -3.158 -5.809 -8.646 1.00 93.19 186 GLY A O 1
ATOM 1458 N N . ALA A 1 187 ? -4.448 -4.420 -9.856 1.00 93.69 187 ALA A N 1
ATOM 1459 C CA . ALA A 1 187 ? -4.267 -3.247 -9.012 1.00 93.69 187 ALA A CA 1
ATOM 1460 C C . ALA A 1 187 ? -5.193 -3.303 -7.789 1.00 93.69 187 ALA A C 1
ATOM 1462 O O . ALA A 1 187 ? -6.397 -3.512 -7.936 1.00 93.69 187 ALA A O 1
ATOM 1463 N N . VAL A 1 188 ? -4.664 -3.090 -6.587 1.00 95.75 188 VAL A N 1
ATOM 1464 C CA . VAL A 1 188 ? -5.492 -2.979 -5.380 1.00 95.75 188 VAL A CA 1
ATOM 1465 C C . VAL A 1 188 ? -6.105 -1.581 -5.324 1.00 95.75 188 VAL A C 1
ATOM 1467 O O . VAL A 1 188 ? -5.398 -0.570 -5.374 1.00 95.75 188 VAL A O 1
ATOM 1470 N N . GLU A 1 189 ? -7.430 -1.524 -5.205 1.00 94.94 189 GLU A N 1
ATOM 1471 C CA . GLU A 1 189 ? -8.202 -0.294 -5.036 1.00 94.94 189 GLU A CA 1
ATOM 1472 C C . GLU A 1 189 ? -9.166 -0.417 -3.858 1.00 94.94 189 GLU A C 1
ATOM 1474 O O . GLU A 1 189 ? -9.781 -1.460 -3.639 1.00 94.94 189 GLU A O 1
ATOM 1479 N N . ALA A 1 190 ? -9.318 0.669 -3.104 1.00 96.00 190 ALA A N 1
ATOM 1480 C CA . ALA A 1 190 ? -10.321 0.786 -2.058 1.00 96.00 190 ALA A CA 1
ATOM 1481 C C . ALA A 1 190 ? -11.562 1.497 -2.607 1.00 96.00 190 ALA A C 1
ATOM 1483 O O . ALA A 1 190 ? -11.471 2.619 -3.108 1.00 96.00 190 ALA A O 1
ATOM 1484 N N . CYS A 1 191 ? -12.728 0.865 -2.494 1.00 96.12 191 CYS A N 1
ATOM 1485 C CA . CYS A 1 191 ? -14.008 1.447 -2.889 1.00 96.12 191 CYS A CA 1
ATOM 1486 C C . CYS A 1 191 ? -14.881 1.701 -1.660 1.00 96.12 191 CYS A C 1
ATOM 1488 O O . CYS A 1 191 ? -15.011 0.839 -0.795 1.00 96.12 191 CYS A O 1
ATOM 1490 N N . GLU A 1 192 ? -15.515 2.871 -1.588 1.00 96.00 192 GLU A N 1
ATOM 1491 C CA . GLU A 1 192 ? -16.416 3.216 -0.486 1.00 96.00 192 GLU A CA 1
ATOM 1492 C C . GLU A 1 192 ? -17.603 2.237 -0.397 1.00 96.00 192 GLU A C 1
ATOM 1494 O O . GLU A 1 192 ? -18.378 2.091 -1.345 1.00 96.00 192 GLU A O 1
ATOM 1499 N N . ASP A 1 193 ? -17.793 1.616 0.770 1.00 95.69 193 ASP A N 1
ATOM 1500 C CA . ASP A 1 193 ? -19.032 0.932 1.128 1.00 95.69 193 ASP A CA 1
ATOM 1501 C C . ASP A 1 193 ? -20.005 1.942 1.752 1.00 95.69 193 ASP A C 1
ATOM 1503 O O . ASP A 1 193 ? -19.898 2.331 2.920 1.00 95.69 193 ASP A O 1
ATOM 1507 N N . LYS A 1 194 ? -21.001 2.355 0.964 1.00 96.50 194 LYS A N 1
ATOM 1508 C CA . LYS A 1 194 ? -22.039 3.314 1.380 1.00 96.50 194 LYS A CA 1
ATOM 1509 C C . LYS A 1 194 ? -22.893 2.823 2.551 1.00 96.50 194 LYS A C 1
ATOM 1511 O O . LYS A 1 194 ? -23.587 3.628 3.171 1.00 96.50 194 LYS A O 1
ATOM 1516 N N . HIS A 1 195 ? -22.871 1.525 2.846 1.00 96.38 195 HIS A N 1
ATOM 1517 C CA . HIS A 1 195 ? -23.622 0.920 3.942 1.00 96.38 195 HIS A CA 1
ATOM 1518 C C . HIS A 1 195 ? -22.769 0.684 5.191 1.00 96.38 195 HIS A C 1
ATOM 1520 O O . HIS A 1 195 ? -23.300 0.246 6.213 1.00 96.38 195 HIS A O 1
ATOM 1526 N N . SER A 1 196 ? -21.476 1.014 5.148 1.00 96.00 196 SER A N 1
ATOM 1527 C CA . SER A 1 196 ? -20.588 0.842 6.290 1.00 96.00 196 SER A CA 1
ATOM 1528 C C . SER A 1 196 ? -21.017 1.726 7.470 1.00 96.00 196 SER A C 1
ATOM 1530 O O . SER A 1 196 ? -21.146 2.950 7.318 1.00 96.00 196 SER A O 1
ATOM 1532 N N . PRO A 1 197 ? -21.159 1.164 8.686 1.00 96.56 197 PRO A N 1
ATOM 1533 C CA . PRO A 1 197 ? -21.474 1.953 9.877 1.00 96.56 197 PRO A CA 1
ATOM 1534 C C . PRO A 1 197 ? -20.343 2.926 10.252 1.00 96.56 197 PRO A C 1
ATOM 1536 O O . PRO A 1 197 ? -20.580 3.898 10.969 1.00 96.56 197 PRO A O 1
ATOM 1539 N N . LEU A 1 198 ? -19.128 2.713 9.731 1.00 96.00 198 LEU A N 1
ATOM 1540 C CA . LEU A 1 198 ? -17.962 3.565 9.976 1.00 96.00 198 LEU A CA 1
ATOM 1541 C C . LEU A 1 198 ? -17.960 4.848 9.130 1.00 96.00 198 LEU A C 1
ATOM 1543 O O . LEU A 1 198 ? -17.190 5.767 9.420 1.00 96.00 198 LEU A O 1
ATOM 1547 N N . ARG A 1 199 ? -18.835 4.953 8.117 1.00 95.56 199 ARG A N 1
ATOM 1548 C CA . ARG A 1 199 ? -18.949 6.124 7.227 1.00 95.56 199 ARG A CA 1
ATOM 1549 C C . ARG A 1 199 ? -17.583 6.510 6.642 1.00 95.56 199 ARG A C 1
ATOM 1551 O O . ARG A 1 199 ? -16.918 5.662 6.066 1.00 95.56 199 ARG A O 1
ATOM 1558 N N . HIS A 1 200 ? -17.136 7.753 6.821 1.00 94.94 200 HIS A N 1
ATOM 1559 C CA . HIS A 1 200 ? -15.855 8.268 6.319 1.00 94.94 200 HIS A CA 1
ATOM 1560 C C . HIS A 1 200 ? -14.615 7.685 7.026 1.00 94.94 200 HIS A C 1
ATOM 1562 O O . HIS A 1 200 ? -13.497 7.946 6.591 1.00 94.94 200 HIS A O 1
ATOM 1568 N N . ARG A 1 201 ? -14.784 6.924 8.120 1.00 96.12 201 ARG A N 1
ATOM 1569 C CA . ARG A 1 201 ? -13.672 6.243 8.809 1.00 96.12 201 ARG A CA 1
ATOM 1570 C C . ARG A 1 201 ? -13.355 4.865 8.231 1.00 96.12 201 ARG A C 1
ATOM 1572 O O . ARG A 1 201 ? -12.418 4.221 8.691 1.00 96.12 201 ARG A O 1
ATOM 1579 N N . GLN A 1 202 ? -14.147 4.380 7.278 1.00 95.06 202 GLN A N 1
ATOM 1580 C CA . GLN A 1 202 ? -13.920 3.075 6.671 1.00 95.06 202 GLN A CA 1
ATOM 1581 C C . GLN A 1 202 ? -12.669 3.067 5.783 1.00 95.06 202 GLN A C 1
ATOM 1583 O O . GLN A 1 202 ? -12.308 4.085 5.196 1.00 95.06 202 GLN A O 1
ATOM 1588 N N . ALA A 1 203 ? -12.072 1.889 5.619 1.00 93.19 203 ALA A N 1
ATOM 1589 C CA . ALA A 1 203 ? -11.056 1.646 4.596 1.00 93.19 203 ALA A CA 1
ATOM 1590 C C . ALA A 1 203 ? -11.661 1.342 3.211 1.00 93.19 203 ALA A C 1
ATOM 1592 O O . ALA A 1 203 ? -10.931 1.283 2.230 1.00 93.19 203 ALA A O 1
ATOM 1593 N N . GLY A 1 204 ? -12.982 1.141 3.137 1.00 96.06 204 GLY A N 1
ATOM 1594 C CA . GLY A 1 204 ? -13.678 0.658 1.947 1.00 96.06 204 GLY A CA 1
ATOM 1595 C C . GLY A 1 204 ? -13.656 -0.866 1.817 1.00 96.06 204 GLY A C 1
ATOM 1596 O O . GLY A 1 204 ? -13.041 -1.574 2.616 1.00 96.06 204 GLY A O 1
ATOM 1597 N N . ASP A 1 205 ? -14.346 -1.373 0.801 1.00 96.94 205 ASP A N 1
ATOM 1598 C CA . ASP A 1 205 ? -14.149 -2.728 0.295 1.00 96.94 205 ASP A CA 1
ATOM 1599 C C . ASP A 1 205 ? -12.972 -2.710 -0.686 1.00 96.94 205 ASP A C 1
ATOM 1601 O O . ASP A 1 205 ? -12.922 -1.865 -1.583 1.00 96.94 205 ASP A O 1
ATOM 1605 N N . LEU A 1 206 ? -12.030 -3.641 -0.527 1.00 97.75 206 LEU A N 1
ATOM 1606 C CA . LEU A 1 206 ? -10.899 -3.743 -1.444 1.00 97.75 206 LEU A CA 1
ATOM 1607 C C . LEU A 1 206 ? -11.266 -4.554 -2.678 1.00 97.75 206 LEU A C 1
ATOM 1609 O O . LEU A 1 206 ? -11.885 -5.618 -2.589 1.00 97.75 206 LEU A O 1
ATOM 1613 N N . TRP A 1 207 ? -10.818 -4.068 -3.823 1.00 97.44 207 TRP A N 1
ATOM 1614 C CA . TRP A 1 207 ? -10.980 -4.691 -5.122 1.00 97.44 207 TRP A CA 1
ATOM 1615 C C . TRP A 1 207 ? -9.620 -4.898 -5.764 1.00 97.44 207 TRP A C 1
ATOM 1617 O O . TRP A 1 207 ? -8.738 -4.050 -5.672 1.00 97.44 207 TRP A O 1
ATOM 1627 N N . LEU A 1 208 ? -9.474 -6.037 -6.427 1.00 95.69 208 LEU A N 1
ATOM 1628 C CA . LEU A 1 208 ? -8.409 -6.297 -7.371 1.00 95.69 208 LEU A CA 1
ATOM 1629 C C . LEU A 1 208 ? -8.928 -5.915 -8.754 1.00 95.69 208 LEU A C 1
ATOM 1631 O O . LEU A 1 208 ? -9.832 -6.569 -9.276 1.00 95.69 208 LEU A O 1
ATOM 1635 N N . ARG A 1 209 ? -8.405 -4.833 -9.318 1.00 93.00 209 ARG A N 1
ATOM 1636 C CA . ARG A 1 209 ? -8.808 -4.303 -10.615 1.00 93.00 209 ARG A CA 1
ATOM 1637 C C . ARG A 1 209 ? -7.875 -4.795 -11.711 1.00 93.00 209 ARG A C 1
ATOM 1639 O O . ARG A 1 209 ? -6.655 -4.672 -11.615 1.00 93.00 209 ARG A O 1
ATOM 1646 N N . TYR A 1 210 ? -8.463 -5.356 -12.753 1.00 90.44 210 TYR A N 1
ATOM 1647 C CA . TYR A 1 210 ? -7.755 -5.953 -13.875 1.00 90.44 210 TYR A CA 1
ATOM 1648 C C . TYR A 1 210 ? -7.544 -4.951 -15.009 1.00 90.44 210 TYR A C 1
ATOM 1650 O O . TYR A 1 210 ? -8.089 -3.843 -15.017 1.00 90.44 210 TYR A O 1
ATOM 1658 N N . SER A 1 211 ? -6.741 -5.353 -15.994 1.00 82.81 211 SER A N 1
ATOM 1659 C CA . SER A 1 211 ? -6.366 -4.485 -17.107 1.00 82.81 211 SER A CA 1
ATOM 1660 C C . SER A 1 211 ? -7.509 -4.210 -18.094 1.00 82.81 211 SER A C 1
ATOM 1662 O O . SER A 1 211 ? -7.491 -3.220 -18.821 1.00 82.81 211 SER A O 1
ATOM 1664 N N . ASP A 1 212 ? -8.530 -5.058 -18.094 1.00 83.81 212 ASP A N 1
ATOM 1665 C CA . ASP A 1 212 ? -9.737 -4.940 -18.913 1.00 83.81 212 ASP A CA 1
ATOM 1666 C C . ASP A 1 212 ? -10.828 -4.061 -18.268 1.00 83.81 212 ASP A C 1
ATOM 1668 O O . ASP A 1 212 ? -11.900 -3.868 -18.841 1.00 83.81 212 ASP A O 1
ATOM 1672 N N . GLY A 1 213 ? -10.550 -3.502 -17.085 1.00 82.19 213 GLY A N 1
ATOM 1673 C CA . GLY A 1 213 ? -11.465 -2.648 -16.337 1.00 82.19 213 GLY A CA 1
ATOM 1674 C C . GLY A 1 213 ? -12.452 -3.400 -15.442 1.00 82.19 213 GLY A C 1
ATOM 1675 O O . GLY A 1 213 ? -13.157 -2.740 -14.675 1.00 82.19 213 GLY A O 1
ATOM 1676 N N . TYR A 1 214 ? -12.489 -4.736 -15.480 1.00 88.56 214 TYR A N 1
ATOM 1677 C CA . TYR A 1 214 ? -13.225 -5.525 -14.493 1.00 88.56 214 TYR A CA 1
ATOM 1678 C C . TYR A 1 214 ? -12.456 -5.588 -13.170 1.00 88.56 214 TYR A C 1
ATOM 1680 O O . TYR A 1 214 ? -11.280 -5.234 -13.078 1.00 88.56 214 TYR A O 1
ATOM 1688 N N . GLY A 1 215 ? -13.124 -6.049 -12.116 1.00 93.12 215 GLY A N 1
ATOM 1689 C CA . GLY A 1 215 ? -12.466 -6.278 -10.841 1.00 93.12 215 GLY A CA 1
ATOM 1690 C C . GLY A 1 215 ? -13.147 -7.349 -10.009 1.00 93.12 215 GLY A C 1
ATOM 1691 O O . GLY A 1 215 ? -14.331 -7.645 -10.180 1.00 93.12 215 GLY A O 1
ATOM 1692 N N . GLN A 1 216 ? -12.381 -7.916 -9.086 1.00 96.62 216 GLN A N 1
ATOM 1693 C CA . GLN A 1 216 ? -12.853 -8.882 -8.105 1.00 96.62 216 GLN A CA 1
ATOM 1694 C C . GLN A 1 216 ? -12.677 -8.315 -6.702 1.00 96.62 216 GLN A C 1
ATOM 1696 O O . GLN A 1 216 ? -11.595 -7.862 -6.334 1.00 96.62 216 GLN A O 1
ATOM 1701 N N . ARG A 1 217 ? -13.729 -8.380 -5.882 1.00 97.62 217 ARG A N 1
ATOM 1702 C CA . ARG A 1 217 ? -13.621 -8.002 -4.472 1.00 97.62 217 ARG A CA 1
ATOM 1703 C C . ARG A 1 217 ? -12.669 -8.953 -3.747 1.00 97.62 217 ARG A C 1
ATOM 1705 O O . ARG A 1 217 ? -12.854 -10.171 -3.796 1.00 97.62 217 ARG A O 1
ATOM 1712 N N . ILE A 1 218 ? -11.702 -8.395 -3.028 1.00 97.69 218 ILE A N 1
ATOM 1713 C CA . ILE A 1 218 ? -10.794 -9.149 -2.167 1.00 97.69 218 ILE A CA 1
ATOM 1714 C C . ILE A 1 218 ? -11.570 -9.549 -0.911 1.00 97.69 218 ILE A C 1
ATOM 1716 O O . ILE A 1 218 ? -12.137 -8.711 -0.208 1.00 97.69 218 ILE A O 1
ATOM 1720 N N . LEU A 1 219 ? -11.636 -10.851 -0.636 1.00 97.56 219 LEU A N 1
ATOM 1721 C CA . LEU A 1 219 ? -12.337 -11.353 0.541 1.00 97.56 219 LEU A CA 1
ATOM 1722 C C . LEU A 1 219 ? -11.575 -10.964 1.811 1.00 97.56 219 LEU A C 1
ATOM 1724 O O . LEU A 1 219 ? -10.352 -11.084 1.874 1.00 97.56 219 LEU A O 1
ATOM 1728 N N . HIS A 1 220 ? -12.304 -10.561 2.853 1.00 96.56 220 HIS A N 1
ATOM 1729 C CA . HIS A 1 220 ? -11.696 -10.190 4.133 1.00 96.56 220 HIS A CA 1
ATOM 1730 C C . HIS A 1 220 ? -10.877 -11.338 4.750 1.00 96.56 220 HIS A C 1
ATOM 1732 O O . HIS A 1 220 ? -9.826 -11.097 5.336 1.00 96.56 220 HIS A O 1
ATOM 1738 N N . ASP A 1 221 ? -11.290 -12.593 4.548 1.00 97.31 221 ASP A N 1
ATOM 1739 C CA . ASP A 1 221 ? -10.505 -13.752 4.987 1.00 97.31 221 ASP A CA 1
ATOM 1740 C C . ASP A 1 221 ? -9.158 -13.861 4.269 1.00 97.31 221 ASP A C 1
ATOM 1742 O O . ASP A 1 221 ? -8.160 -14.196 4.901 1.00 97.31 221 ASP A O 1
ATOM 1746 N N . SER A 1 222 ? -9.099 -13.530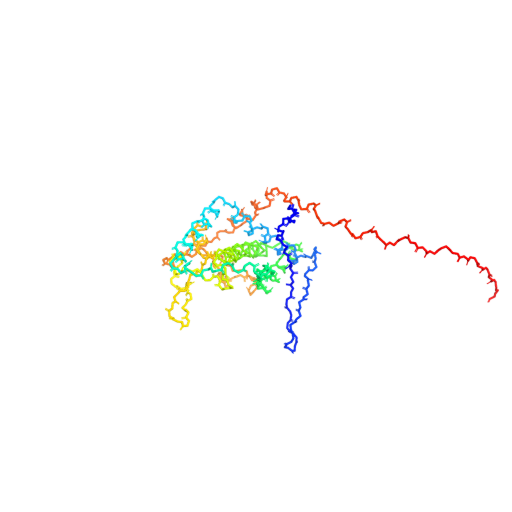 2.975 1.00 96.94 222 SER A N 1
ATOM 1747 C CA . SER A 1 222 ? -7.836 -13.478 2.234 1.00 96.94 222 SER A CA 1
ATOM 1748 C C . SER A 1 222 ? -6.912 -12.410 2.814 1.00 96.94 222 SER A C 1
ATOM 1750 O O . SER A 1 222 ? -5.746 -12.703 3.056 1.00 96.94 222 SER A O 1
ATOM 1752 N N . ILE A 1 223 ? -7.449 -11.222 3.121 1.00 96.94 223 ILE A N 1
ATOM 1753 C CA . ILE A 1 223 ? -6.709 -10.129 3.771 1.00 96.94 223 ILE A CA 1
ATOM 1754 C C . ILE A 1 223 ? -6.120 -10.603 5.104 1.00 96.94 223 ILE A C 1
ATOM 1756 O O . ILE A 1 223 ? -4.913 -10.517 5.323 1.00 96.94 223 ILE A O 1
ATOM 1760 N N . ARG A 1 224 ? -6.962 -11.156 5.981 1.00 95.88 224 ARG A N 1
ATOM 1761 C CA . ARG A 1 224 ? -6.549 -11.643 7.301 1.00 95.88 224 ARG A CA 1
ATOM 1762 C C . ARG A 1 224 ? -5.480 -12.732 7.204 1.00 95.88 224 ARG A C 1
ATOM 1764 O O . ARG A 1 224 ? -4.510 -12.695 7.952 1.00 95.88 224 ARG A O 1
ATOM 1771 N N . ASN A 1 225 ? -5.630 -13.672 6.271 1.00 94.44 225 ASN A N 1
ATOM 1772 C CA . ASN A 1 225 ? -4.652 -14.739 6.066 1.00 94.44 225 ASN A CA 1
ATOM 1773 C C . ASN A 1 225 ? -3.298 -14.185 5.598 1.00 94.44 225 ASN A C 1
ATOM 1775 O O . ASN A 1 225 ? -2.265 -14.634 6.089 1.00 94.44 225 ASN A O 1
ATOM 1779 N N . THR A 1 226 ? -3.284 -13.188 4.706 1.00 92.88 226 THR A N 1
ATOM 1780 C CA . THR A 1 226 ? -2.041 -12.520 4.291 1.00 92.88 226 THR A CA 1
ATOM 1781 C C . THR A 1 226 ? -1.332 -11.862 5.473 1.00 92.88 226 THR A C 1
ATOM 1783 O O . THR A 1 226 ? -0.125 -12.041 5.629 1.00 92.88 226 THR A O 1
ATOM 1786 N N . LEU A 1 227 ? -2.070 -11.139 6.322 1.00 93.19 227 LEU A N 1
ATOM 1787 C CA . LEU A 1 227 ? -1.505 -10.497 7.514 1.00 93.19 227 LEU A CA 1
ATOM 1788 C C . LEU A 1 227 ? -0.979 -11.533 8.523 1.00 93.19 227 LEU A C 1
ATOM 1790 O O . LEU A 1 227 ? 0.130 -11.405 9.027 1.00 93.19 227 LEU A O 1
ATOM 1794 N N . ALA A 1 228 ? -1.707 -12.628 8.754 1.00 91.50 228 ALA A N 1
ATOM 1795 C CA . ALA A 1 228 ? -1.257 -13.690 9.657 1.00 91.50 228 ALA A CA 1
ATOM 1796 C C . ALA A 1 228 ? 0.037 -14.381 9.175 1.00 91.50 228 ALA A C 1
ATOM 1798 O O . ALA A 1 228 ? 0.897 -14.745 9.979 1.00 91.50 228 ALA A O 1
ATOM 1799 N N . CYS A 1 229 ? 0.217 -14.541 7.859 1.00 83.25 229 CYS A N 1
ATOM 1800 C CA . CYS A 1 229 ? 1.454 -15.084 7.298 1.00 83.25 229 CYS A CA 1
ATOM 1801 C C . CYS A 1 229 ? 2.677 -14.196 7.594 1.00 83.25 229 CYS A C 1
ATOM 1803 O O . CYS A 1 229 ? 3.756 -14.739 7.842 1.00 83.25 229 CYS A O 1
ATOM 1805 N N . SER A 1 230 ? 2.536 -12.863 7.623 1.00 78.00 230 SER A N 1
ATOM 1806 C CA . SER A 1 230 ? 3.664 -11.954 7.901 1.00 78.00 230 SER A CA 1
ATOM 1807 C C . SER A 1 230 ? 4.106 -11.979 9.371 1.00 78.00 230 SER A C 1
ATOM 1809 O O . SER A 1 230 ? 5.276 -11.733 9.679 1.00 78.00 230 SER A O 1
ATOM 1811 N N . GLU A 1 231 ? 3.206 -12.342 10.286 1.00 77.06 231 GLU A N 1
ATOM 1812 C CA . GLU A 1 231 ? 3.520 -12.542 11.706 1.00 77.06 231 GLU A CA 1
ATOM 1813 C C . GLU A 1 231 ? 4.345 -13.802 11.955 1.00 77.06 231 GLU A C 1
ATOM 1815 O O . GLU A 1 231 ? 5.179 -13.819 12.859 1.00 77.06 231 GLU A O 1
ATOM 1820 N N . SER A 1 232 ? 4.146 -14.832 11.129 1.00 65.38 232 SER A N 1
ATOM 1821 C CA . SER A 1 232 ? 4.861 -16.107 11.241 1.00 65.38 232 SER A CA 1
ATOM 1822 C C . SER A 1 232 ? 6.314 -16.053 10.761 1.00 65.38 232 SER A C 1
ATOM 1824 O O . SER A 1 232 ? 7.078 -16.987 11.018 1.00 65.38 232 SER A O 1
ATOM 1826 N N . LEU A 1 233 ? 6.720 -14.967 10.091 1.00 45.34 233 LEU A N 1
ATOM 1827 C CA . LEU A 1 233 ? 8.117 -14.770 9.725 1.00 45.34 233 LEU A CA 1
ATOM 1828 C C . LEU A 1 233 ? 8.948 -14.609 11.004 1.00 45.34 233 LEU A C 1
ATOM 1830 O O . LEU A 1 233 ? 8.591 -13.777 11.851 1.00 45.34 233 LEU A O 1
ATOM 1834 N N . PRO A 1 234 ? 10.036 -15.392 11.162 1.00 40.25 234 PRO A N 1
ATOM 1835 C CA . PRO A 1 234 ? 10.856 -15.355 12.363 1.00 40.25 234 PRO A CA 1
ATOM 1836 C C . PRO A 1 234 ? 11.251 -13.903 12.646 1.00 40.25 234 PRO A C 1
ATOM 1838 O O . PRO A 1 234 ? 11.561 -13.173 11.700 1.00 40.25 234 PRO A O 1
ATOM 1841 N N . PRO A 1 235 ? 11.198 -13.449 13.911 1.00 46.34 235 PRO A N 1
ATOM 1842 C CA . PRO A 1 235 ? 11.566 -12.083 14.239 1.00 46.34 235 PRO A CA 1
ATOM 1843 C C . PRO A 1 235 ? 12.959 -11.816 13.671 1.00 46.34 235 PRO A C 1
ATOM 1845 O O . PRO A 1 235 ? 13.918 -12.507 14.024 1.00 46.34 235 PRO A O 1
ATOM 1848 N N . HIS A 1 236 ? 13.047 -10.845 12.758 1.00 40.31 236 HIS A N 1
ATOM 1849 C CA . HIS A 1 236 ? 14.327 -10.330 12.305 1.00 40.31 236 HIS A CA 1
ATOM 1850 C C . HIS A 1 236 ? 15.057 -9.879 13.573 1.00 40.31 236 HIS A C 1
ATOM 1852 O O . HIS A 1 236 ? 14.521 -9.102 14.366 1.00 40.31 236 HIS A O 1
ATOM 1858 N N . ASN A 1 237 ? 16.193 -10.514 13.864 1.00 34.41 237 ASN A N 1
ATOM 1859 C CA . ASN A 1 237 ? 16.887 -10.387 15.139 1.00 34.41 237 ASN A CA 1
ATOM 1860 C C . ASN A 1 237 ? 17.598 -9.028 15.190 1.00 34.41 237 ASN A C 1
ATOM 1862 O O . ASN A 1 237 ? 18.817 -8.951 15.067 1.00 34.41 237 ASN A O 1
ATOM 1866 N N . ASP A 1 238 ? 16.832 -7.954 15.375 1.00 39.84 238 ASP A N 1
ATOM 1867 C CA . ASP A 1 238 ? 17.307 -6.570 15.473 1.00 39.84 238 ASP A CA 1
ATOM 1868 C C . ASP A 1 238 ? 17.902 -6.280 16.862 1.00 39.84 238 ASP A C 1
ATOM 1870 O O . ASP A 1 238 ? 17.743 -5.205 17.438 1.00 39.84 238 ASP A O 1
ATOM 1874 N N . ASN A 1 239 ? 18.636 -7.243 17.420 1.00 36.50 239 ASN A N 1
ATOM 1875 C CA . ASN A 1 239 ? 19.303 -7.141 18.718 1.00 36.50 239 ASN A CA 1
ATOM 1876 C C . ASN A 1 239 ? 20.525 -6.203 18.709 1.00 36.50 239 ASN A C 1
ATOM 1878 O O . ASN A 1 239 ? 21.396 -6.316 19.568 1.00 36.50 239 ASN A O 1
ATOM 1882 N N . ASN A 1 240 ? 20.608 -5.266 17.761 1.00 42.03 240 ASN A N 1
ATOM 1883 C CA . ASN A 1 240 ? 21.794 -4.438 17.572 1.00 42.03 240 ASN A CA 1
ATOM 1884 C C . ASN A 1 240 ? 21.600 -2.937 17.807 1.00 42.03 240 ASN A C 1
ATOM 1886 O O . ASN A 1 240 ? 22.435 -2.161 17.360 1.00 42.03 240 ASN A O 1
ATOM 1890 N N . ASN A 1 241 ? 20.562 -2.494 18.530 1.00 41.22 241 ASN A N 1
ATOM 1891 C CA . ASN A 1 241 ? 20.497 -1.091 18.962 1.00 41.22 241 ASN A CA 1
ATOM 1892 C C . ASN A 1 241 ? 19.642 -0.853 20.217 1.00 41.22 241 ASN A C 1
ATOM 1894 O O . ASN A 1 241 ? 18.435 -0.652 20.117 1.00 41.22 241 ASN A O 1
ATOM 1898 N N . ASN A 1 242 ? 20.289 -0.836 21.394 1.00 40.59 242 ASN A N 1
ATOM 1899 C CA . ASN A 1 242 ? 20.077 0.169 22.460 1.00 40.59 242 ASN A CA 1
ATOM 1900 C C . ASN A 1 242 ? 20.908 -0.111 23.731 1.00 40.59 242 ASN A C 1
ATOM 1902 O O . ASN A 1 242 ? 20.371 -0.173 24.831 1.00 40.59 242 ASN A O 1
ATOM 1906 N N . ASN A 1 243 ? 22.236 -0.246 23.613 1.00 35.00 243 ASN A N 1
ATOM 1907 C CA . ASN A 1 243 ? 23.105 -0.363 24.798 1.00 35.00 243 ASN A CA 1
ATOM 1908 C C . ASN A 1 243 ? 24.168 0.738 24.943 1.00 35.00 243 ASN A C 1
ATOM 1910 O O . ASN A 1 243 ? 25.084 0.597 25.743 1.00 35.00 243 ASN A O 1
ATOM 1914 N N . ASN A 1 244 ? 24.029 1.865 24.235 1.00 40.34 244 ASN A N 1
ATOM 1915 C CA . ASN A 1 244 ? 25.023 2.947 24.275 1.00 40.34 244 ASN A CA 1
ATOM 1916 C C . ASN A 1 244 ? 24.601 4.223 25.019 1.00 40.34 244 ASN A C 1
ATOM 1918 O O . ASN A 1 244 ? 25.241 5.252 24.851 1.00 40.34 244 ASN A O 1
ATOM 1922 N N . ASN A 1 245 ? 23.583 4.174 25.886 1.00 41.66 245 ASN A N 1
ATOM 1923 C CA . ASN A 1 245 ? 23.132 5.365 26.623 1.00 41.66 245 ASN A CA 1
ATOM 1924 C C . ASN A 1 245 ? 23.022 5.174 28.143 1.00 41.66 245 ASN A C 1
ATOM 1926 O O . ASN A 1 245 ? 22.094 5.680 28.764 1.00 41.66 245 ASN A O 1
ATOM 1930 N N . ASN A 1 246 ? 23.969 4.462 28.765 1.00 37.94 246 ASN A N 1
ATOM 1931 C CA . ASN A 1 246 ? 24.014 4.385 30.232 1.00 37.94 246 ASN A CA 1
ATOM 1932 C C . ASN A 1 246 ? 25.427 4.293 30.832 1.00 37.94 246 ASN A C 1
ATOM 1934 O O . ASN A 1 246 ? 25.678 3.524 31.751 1.00 37.94 246 ASN A O 1
ATOM 1938 N N . ASN A 1 247 ? 26.356 5.114 30.337 1.00 41.12 247 ASN A N 1
ATOM 1939 C CA . ASN A 1 247 ? 27.633 5.357 31.014 1.00 41.12 247 ASN A CA 1
ATOM 1940 C C . ASN A 1 247 ? 27.972 6.852 30.986 1.00 41.12 247 ASN A C 1
ATOM 1942 O O . ASN A 1 247 ? 28.792 7.297 30.192 1.00 41.12 247 ASN A O 1
ATOM 1946 N N . ASN A 1 248 ? 27.281 7.631 31.822 1.00 44.41 248 ASN A N 1
ATOM 1947 C CA . ASN A 1 248 ? 27.809 8.851 32.445 1.00 44.41 248 ASN A CA 1
ATOM 1948 C C . ASN A 1 248 ? 26.759 9.445 33.388 1.00 44.41 248 ASN A C 1
ATOM 1950 O O . ASN A 1 248 ? 26.010 10.340 33.019 1.00 44.41 248 ASN A O 1
ATOM 1954 N N . ASN A 1 249 ? 26.693 8.914 34.608 1.00 42.69 249 ASN A N 1
ATOM 1955 C CA . ASN A 1 249 ? 26.322 9.687 35.794 1.00 42.69 249 ASN A CA 1
ATOM 1956 C C . ASN A 1 249 ? 26.632 8.859 37.040 1.00 42.69 249 ASN A C 1
ATOM 1958 O O . ASN A 1 249 ? 25.761 8.277 37.674 1.00 42.69 249 ASN A O 1
ATOM 1962 N N . ASN A 1 250 ? 27.917 8.784 37.365 1.00 40.00 250 ASN A N 1
ATOM 1963 C CA . ASN A 1 250 ? 28.353 8.499 38.723 1.00 40.00 250 ASN A CA 1
ATOM 1964 C C . ASN A 1 250 ? 29.703 9.177 38.932 1.00 40.00 250 ASN A C 1
ATOM 1966 O O . ASN A 1 250 ? 30.756 8.571 38.767 1.00 40.00 250 ASN A O 1
ATOM 1970 N N . ASN A 1 251 ? 29.659 10.473 39.237 1.00 40.91 251 ASN A N 1
ATOM 1971 C CA . ASN A 1 251 ? 30.689 11.096 40.053 1.00 40.91 251 ASN A CA 1
ATOM 1972 C C . ASN A 1 251 ? 30.182 12.402 40.667 1.00 40.91 251 ASN A C 1
ATOM 1974 O O . ASN A 1 251 ? 29.597 13.238 39.986 1.00 40.91 251 ASN A O 1
ATOM 1978 N N . ASN A 1 252 ? 30.511 12.554 41.949 1.00 40.88 252 ASN A N 1
ATOM 1979 C CA . ASN A 1 252 ? 30.404 13.742 42.795 1.00 40.88 252 ASN A CA 1
ATOM 1980 C C . ASN A 1 252 ? 29.023 14.078 43.374 1.00 40.88 252 ASN A C 1
ATOM 1982 O O . ASN A 1 252 ? 28.272 14.879 42.833 1.00 40.88 252 ASN A O 1
ATOM 1986 N N . ASN A 1 253 ? 28.775 13.597 44.595 1.00 36.28 253 ASN A N 1
ATOM 1987 C CA . ASN A 1 253 ? 28.845 14.505 45.745 1.00 36.28 253 ASN A CA 1
ATOM 1988 C C . ASN A 1 253 ? 28.814 13.736 47.069 1.00 36.28 253 ASN A C 1
ATOM 1990 O O . ASN A 1 253 ? 27.765 13.381 47.596 1.00 36.28 253 ASN A O 1
ATOM 1994 N N . ASN A 1 254 ? 30.008 13.539 47.620 1.00 40.00 254 ASN A N 1
ATOM 1995 C CA . ASN A 1 254 ? 30.221 13.322 49.039 1.00 40.00 254 ASN A CA 1
ATOM 1996 C C . ASN A 1 254 ? 30.837 14.624 49.560 1.00 40.00 254 ASN A C 1
ATOM 1998 O O . ASN A 1 254 ? 31.943 14.954 49.135 1.00 40.00 254 ASN A O 1
ATOM 2002 N N . ASN A 1 255 ? 30.120 15.385 50.395 1.00 37.91 255 ASN A N 1
ATOM 2003 C CA . ASN A 1 255 ? 30.689 16.017 51.591 1.00 37.91 255 ASN A CA 1
ATOM 2004 C C . ASN A 1 255 ? 29.714 16.946 52.334 1.00 37.91 255 ASN A C 1
ATOM 2006 O O . ASN A 1 255 ? 29.046 17.796 51.753 1.00 37.91 255 ASN A O 1
ATOM 2010 N N . ASN A 1 256 ? 29.831 16.834 53.660 1.00 39.84 256 ASN A N 1
ATOM 2011 C CA . ASN A 1 256 ? 29.562 17.820 54.708 1.00 39.84 256 ASN A CA 1
ATOM 2012 C C . ASN A 1 256 ? 28.170 17.875 55.353 1.00 39.84 256 ASN A C 1
ATOM 2014 O O . ASN A 1 256 ? 27.343 18.744 55.098 1.00 39.84 256 ASN A O 1
ATOM 2018 N N . ASN A 1 257 ? 28.046 17.026 56.378 1.00 41.69 257 ASN A N 1
ATOM 2019 C CA . ASN A 1 257 ? 27.710 17.422 57.750 1.00 41.69 257 ASN A CA 1
ATOM 2020 C C . ASN A 1 257 ? 27.840 18.933 58.043 1.00 41.69 257 ASN A C 1
ATOM 2022 O O . ASN A 1 257 ? 28.952 19.465 58.033 1.00 41.69 257 ASN A O 1
ATOM 2026 N N . LYS A 1 258 ? 26.758 19.556 58.526 1.00 39.38 258 LYS A N 1
ATOM 2027 C CA . LYS A 1 258 ? 26.812 20.349 59.766 1.00 39.38 258 LYS A CA 1
ATOM 2028 C C . LYS A 1 258 ? 25.420 20.591 60.349 1.00 39.38 258 LYS A C 1
ATOM 2030 O O . LYS A 1 258 ? 24.546 21.161 59.710 1.00 39.38 258 LYS A O 1
ATOM 2035 N N . ALA A 1 259 ? 25.273 20.167 61.598 1.00 42.47 259 ALA A N 1
ATOM 2036 C CA . ALA A 1 259 ? 24.171 20.486 62.487 1.00 42.47 259 ALA A CA 1
ATOM 2037 C C . ALA A 1 259 ? 24.045 21.996 62.745 1.00 42.47 259 ALA A C 1
ATOM 2039 O O . ALA A 1 259 ? 25.063 22.686 62.849 1.00 42.47 259 ALA A O 1
ATOM 2040 N N . ARG A 1 260 ? 22.810 22.459 62.976 1.00 37.28 260 ARG A N 1
ATOM 2041 C CA . ARG A 1 260 ? 22.465 23.415 64.041 1.00 37.28 260 ARG A CA 1
ATOM 2042 C C . ARG A 1 260 ? 20.948 23.454 64.280 1.00 37.28 260 ARG A C 1
ATOM 2044 O O . ARG A 1 260 ? 20.171 23.752 63.385 1.00 37.28 260 ARG A O 1
ATOM 2051 N N . THR A 1 261 ? 20.608 23.121 65.520 1.00 46.28 261 THR A N 1
ATOM 2052 C CA . THR A 1 261 ? 19.507 23.607 66.374 1.00 46.28 261 THR A CA 1
ATOM 2053 C C . THR A 1 261 ? 19.275 25.129 66.222 1.00 46.28 261 THR A C 1
ATOM 2055 O O . THR A 1 261 ? 20.204 25.821 65.811 1.00 46.28 261 THR A O 1
ATOM 2058 N N . PHE A 1 262 ? 18.149 25.767 66.543 1.00 37.72 262 PHE A N 1
ATOM 2059 C CA . PHE A 1 262 ? 17.155 25.639 67.619 1.00 37.72 262 PHE A CA 1
ATOM 2060 C C . PHE A 1 262 ? 15.838 26.312 67.166 1.00 37.72 262 PHE A C 1
ATOM 2062 O O . PHE A 1 262 ? 15.896 27.169 66.285 1.00 37.72 262 PHE A O 1
ATOM 2069 N N . ASP A 1 263 ? 14.754 25.945 67.862 1.00 45.78 263 ASP A N 1
ATOM 2070 C CA . ASP A 1 263 ? 13.454 26.622 68.069 1.00 45.78 263 ASP A CA 1
ATOM 2071 C C . ASP A 1 263 ? 12.519 26.906 66.878 1.00 45.78 263 ASP A C 1
ATOM 2073 O O . ASP A 1 263 ? 12.824 27.759 66.016 1.00 45.78 263 ASP A O 1
#

Foldseek 3Di:
DDDDPPPDDDDWAWDWDADPNDIDIGTDDPPDLLNVLLVLLLLLLVVLCPDPLNVVLLVVLLVQQCVVCVVVPPDDPPPPPDDPPDDPDDDDDDPLLSVLLSVLVVVCVVPNDVLSVLQNLLSSLVSSLSSNQVVQLVSQCVSNVDPRSFGAPVSAPAAQVQWDQDPVRGTTHRRSQSSCCRRVVADKDADADPPRPCHVSGSHFIWGAHRVRDIDTDDSVNSVVSSVVSVPPPPPPPVPDDDPPPPDDDDDDDDDDDDDDDD

Sequence (263 aa):
MADQPPCVLSLQLSEEHTIDGQTWVTPVKAGTSKYQGVAYAIKTGLALLETPASIEAMKQIGQQVLSENCLIAHTFVYDNSRSMEFWAGRLHLNHQMIENMITAQMNNTKTPDPHEEKAVHTFMFLLAVTIAHEMLHFFVGYLTGSRYPVTPERVTYAPKLYNDDLADGTTTGESGRAWEFRVLGGAVEACEDKHSPLRHRQAGDLWLRYSDGYGQRILHDSIRNTLACSESLPPHNDNNNNNNNNNNNNNNNNNNNKARTFD

Organism: NCBI:txid303347

pLDDT: mean 78.55, std 20.56, range [34.41, 97.75]

=== Feature glossary ===
The record interleaves many kinds of information about one protein. Here is each kind framed as the question it answers.

Q: What does the local fold look like, residue by residue?
A: The Foldseek 3Di string encodes local tertiary geometry as a 20-letter alphabet — one character per residue — derived from the relative positions of nearby Cα atoms. Unlike the amino-acid sequence, 3Di is a direct function of the 3D structure, so two proteins with the same fold have similar 3Di strings even at low sequence identity.

Q: Which residues are in helices, strands, or loops?
A: The SS8 string is DSSP's per-residue secondary-structure call. α-helix (H) means an i→i+4 H-bond ladder; β-strand (E) means the residue participates in a β-sheet; 3₁₀ (G) and π (I) are tighter and wider helices; T/S are turns/bends; '-' is loop.

Q: How big and how compact is the whole molecule?
A: Radius of gyration (Rg) is the root-mean-square distance of Cα atoms from their centroid — a single number for overall size and compactness. A globular domain of N residues has Rg ≈ 2.2·N^0.38 Å; an extended or disordered chain has a much larger Rg. The Cα contact count is the number of residue pairs whose Cα atoms are within 8 Å and are more than four positions apart in sequence — a standard proxy for tertiary packing density. The bounding box is the smallest axis-aligned box enclosing all Cα atoms.

Q: Where is each backbone atom in 3D?
A: Structure coordinates are given as an mmCIF _atom_site loop: one row per atom with element, residue name, chain id, sequence number, and x/y/z position in Å. Only the four main-chain atoms per residue are included here; side chains are omitted to keep the record compact.

Q: What is the amino-acid chain?
A: Primary structure: the covalent order of the twenty standard amino acids along the backbone. Two proteins with the same sequence will (almost always) fold to the same structure; two with 30% identity often share a fold but not the details.

Q: What if only a Cα trace is available?
A: Three-state secondary structure (P-SEA) collapses the eight DSSP classes into helix (a), strand (b), and coil (c). P-SEA assigns these from Cα geometry alone — distances and angles — without requiring backbone oxygens, so it works on any Cα trace.

Q: What family and function is it annotated with?
A: Database cross-references. InterPro integrates a dozen domain/family signature databases into unified entries with residue-range hits. GO terms attach function/process/location labels with evidence codes. CATH codes position the fold in a four-level structural taxonomy. Organism is the NCBI-taxonomy species name.

Q: How confident is the AlphaFold model at each residue?
A: pLDDT is the predicted lDDT-Cα score: AlphaFold's confidence that the local environment of each residue (all inter-atomic distances within 15 Å) is correctly placed. It is a per-residue number between 0 and 100, with higher meaning more reliable.

Q: How mobile is each atom in the crystal?
A: B-factor (Debye–Waller factor) reflects atomic displacement in the crystal lattice. It is an experimental observable (units Å²), not a prediction; low values mean the atom is pinned down, high values mean it moves or is heterogeneous across the crystal.

Q: Which residues are buried vs exposed?
A: SASA measures how much of the protein is reachable by solvent. It is computed by rolling a water-sized probe over the atomic surface and summing the exposed area (Å²). Per-residue SASA distinguishes core (buried, low SASA) from surface (exposed, high SASA) residues; total SASA is a whole-molecule size measure.

Q: What do the diagnostic plots show?
A: Plot images: a contact map (which residues are close in 3D, as an N×N binary image), a Ramachandran scatter (backbone torsion angles, revealing secondary-structure composition at a glance), and — for AlphaFold structures — a PAE heatmap (pairwise prediction confidence).

Q: What known structures does this most resemble?
A: The Foldseek neighbor list gives the closest experimentally determined structures in the PDB, ranked by structural alignment. TM-score near 1 means near-identical fold; near 0.3 means only rough topology match. This is how one finds what a novel AlphaFold prediction most resembles in the solved-structure universe.

Q: Are the domains correctly placed relative to each other?
A: Predicted aligned error is AlphaFold's pairwise confidence. Unlike pLDDT (per-residue), PAE is per-residue-pair and captures whether two parts of the structure are correctly placed relative to each other. Units are ångströms of expected positional error.

Q: What do the rendered images show?
A: Structure images are PyMOL renders from six orthogonal camera directions. Cartoon representation draws helices as coils and strands as arrows; sticks shows the backbone as bonds; surface shows the solvent-excluded envelope. Rainbow coloring maps sequence position to hue (blue→red, N→C); chain coloring assigns a distinct color per polypeptide.

Q: What are the backbone torsion angles?
A: φ (phi) and ψ (psi) are the two rotatable backbone dihedrals per residue: φ is the C(i-1)–N–Cα–C torsion, ψ is the N–Cα–C–N(i+1) torsion, both in degrees on (−180°, 180°]. α-helical residues cluster near (−60°, −45°); β-strand residues near (−120°, +130°). A Ramachandran plot is simply a scatter of (φ, ψ) for every residue.